Protein AF-0000000078198587 (afdb_homodimer)

Organism: Punica granatum (NCBI:txid22663)

pLDDT: mean 92.74, std 14.3, range [30.72, 98.88]

Solvent-accessible surface area (backbone atoms only — not comparable to full-atom values): 10376 Å² total; per-residue (Å²): 130,77,70,63,71,77,62,50,73,50,47,50,61,32,51,49,35,36,56,55,28,47,68,44,91,46,66,66,46,22,44,54,20,48,50,50,50,41,49,48,42,71,71,49,42,71,70,40,58,82,46,41,83,70,47,47,62,56,41,45,57,34,56,66,44,90,49,63,69,47,22,50,52,37,48,53,43,48,51,54,52,23,64,68,69,74,44,83,61,64,82,80,88,129,76,69,64,70,77,64,50,72,49,48,49,61,32,52,50,34,37,55,53,28,48,67,44,91,48,67,66,46,23,45,54,20,48,51,51,5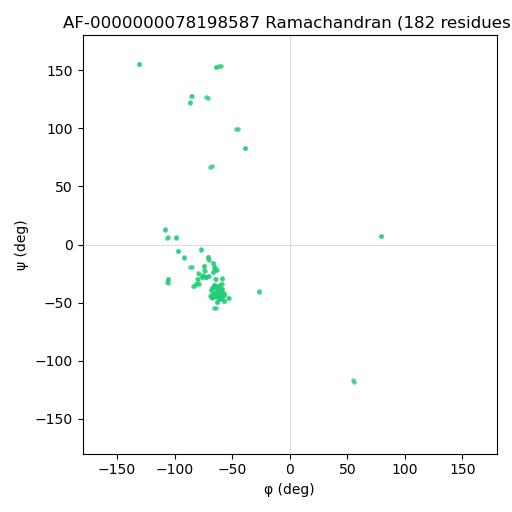1,41,50,47,44,72,70,49,41,73,70,40,59,81,44,43,84,70,46,47,61,56,40,44,56,33,56,65,42,90,48,64,70,47,21,52,52,35,49,51,43,49,51,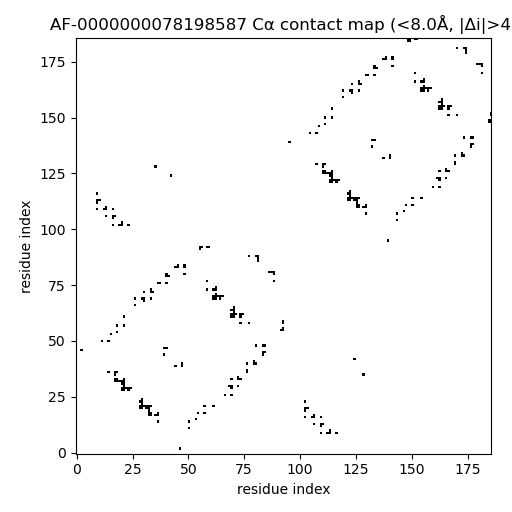53,52,24,62,69,69,72,45,83,62,64,82,80,88

Foldseek 3Di:
DCLPPPVCVPVVVVLVVLLVQLVDPDPVSVLVSLVVLLVCCVVCQLNCLVCCVVNVVSLVVQCPDPDPSSNVSSVVSQVSSCVSVVHRPVVVD/DCLPPVVCVPVVVVLVVLLVQLVDPDPVSVLVSLVVLLVCCVVCQLNCLVCCVVNVVSLVVQCPDPDPSSNVSSVVSQVSSCVSVVHRPVVVD

Secondary structure (DSSP, 8-state):
----GGGHHHHHHHHHHHHHHTT-SSHHHHHHHHHHHHHHHHHHGGGGGGGHHHHHHHHHHHTT-SSHHHHHHHHHHHHHHHHHHTS--GGG-/----GGGHHHHHHHHHHHHHHTT-SSHHHHHHHHHHHHHHHHHHGGGGGGGHHHHHHHHHHHTT-SSHHHHHHHHHHHHHHHHHHTS--GGG-

Radius of gyration: 16.89 Å; Cα contacts (8 Å, |Δi|>4): 181; chains: 2; bounding box: 49×42×29 Å

Sequence (186 aa):
MAVTAGSDLLWKPLNHEVLMQTRSEKVRARILGLRIVKYLVENLKEEYLVFLAETIPFLGELLEDVELSVKTLAQDILKEMESLSGESLRQYLMAVTAGSDLLWKPLNHEVLMQTRSEKVRARILGLRIVKYLVENLKEEYLVFLAETIPFLGELLEDVELSVKTLAQDILKEMESLSGESLRQYL

InterPro domains:
  IPR016024 Armadillo-type fold [SSF48371] (11-92)
  IPR040191 U3 small nucleolar RNA-associated protein 10 [PTHR13457] (1-93)

Structure (mmCIF, N/CA/C/O backbone):
data_AF-0000000078198587-model_v1
#
loop_
_entity.id
_entity.type
_entity.pdbx_description
1 polymer 'HEAT repeat-containing protein 1'
#
loop_
_atom_site.group_PDB
_atom_site.id
_atom_site.type_symbol
_atom_site.label_atom_id
_atom_site.label_alt_id
_atom_site.label_comp_id
_atom_site.label_asym_id
_atom_site.label_entity_id
_atom_site.label_seq_id
_atom_site.pdbx_PDB_ins_code
_atom_site.Cartn_x
_atom_site.Cartn_y
_atom_site.Cartn_z
_atom_site.occupancy
_atom_site.B_iso_or_equiv
_atom_site.auth_seq_id
_atom_site.auth_comp_id
_atom_site.auth_asym_id
_atom_site.auth_atom_id
_atom_site.pdbx_PDB_model_num
ATOM 1 N N . MET A 1 1 ? 26.062 7.75 3.16 1 30.72 1 MET A N 1
ATOM 2 C CA . MET A 1 1 ? 24.812 7.449 2.49 1 30.72 1 MET A CA 1
ATOM 3 C C . MET A 1 1 ? 23.656 7.426 3.486 1 30.72 1 MET A C 1
ATOM 5 O O . MET A 1 1 ? 23.516 6.48 4.27 1 30.72 1 MET A O 1
ATOM 9 N N . ALA A 1 2 ? 23.297 8.422 3.961 1 35.88 2 ALA A N 1
ATOM 10 C CA . ALA A 1 2 ? 22.578 8.555 5.227 1 35.88 2 ALA A CA 1
ATOM 11 C C . ALA A 1 2 ? 21.172 7.988 5.117 1 35.88 2 ALA A C 1
ATOM 13 O O . ALA A 1 2 ? 20.312 8.578 4.469 1 35.88 2 ALA A O 1
ATOM 14 N N . VAL A 1 3 ? 21.031 6.707 4.934 1 43.41 3 VAL A N 1
ATOM 15 C CA . VAL A 1 3 ? 19.672 6.227 5.172 1 43.41 3 VAL A CA 1
ATOM 16 C C . VAL A 1 3 ? 19.078 6.945 6.375 1 43.41 3 VAL A C 1
ATOM 18 O O . VAL A 1 3 ? 19.609 6.871 7.484 1 43.41 3 VAL A O 1
ATOM 21 N N . THR A 1 4 ? 18.594 8.008 6.215 1 46.34 4 THR A N 1
ATOM 22 C CA . THR A 1 4 ? 18.094 8.664 7.418 1 46.34 4 THR A CA 1
ATOM 23 C C . THR A 1 4 ? 17.297 7.691 8.273 1 46.34 4 THR A C 1
ATOM 25 O O . THR A 1 4 ? 16.438 6.957 7.758 1 46.34 4 THR A O 1
ATOM 28 N N . ALA A 1 5 ? 17.781 7.129 9.258 1 47.84 5 ALA A N 1
ATOM 29 C CA . ALA A 1 5 ? 17.406 6.211 10.32 1 47.84 5 ALA A CA 1
ATOM 30 C C . ALA A 1 5 ? 15.906 6.297 10.617 1 47.84 5 ALA A C 1
ATOM 32 O O . ALA A 1 5 ? 15.266 5.281 10.891 1 47.84 5 ALA A O 1
ATOM 33 N N . GLY A 1 6 ? 15.273 7.449 10.625 1 52.19 6 GLY A N 1
ATOM 34 C CA . GLY A 1 6 ? 13.93 7.691 11.125 1 52.19 6 GLY A CA 1
ATOM 35 C C . GLY A 1 6 ? 12.852 7.129 10.219 1 52.19 6 GLY A C 1
ATOM 36 O O . GLY A 1 6 ? 11.773 6.762 10.688 1 52.19 6 GLY A O 1
ATOM 37 N N . SER A 1 7 ? 13.102 7.012 8.844 1 58.53 7 SER A N 1
ATOM 38 C CA . SER A 1 7 ? 12.156 6.527 7.848 1 58.53 7 SER A CA 1
ATOM 39 C C . SER A 1 7 ? 11.93 5.023 7.984 1 58.53 7 SER A C 1
ATOM 41 O O . SER A 1 7 ? 10.844 4.527 7.688 1 58.53 7 SER A O 1
ATOM 43 N N . ASP A 1 8 ? 12.758 4.336 8.75 1 71.06 8 ASP A N 1
ATOM 44 C CA . ASP A 1 8 ? 12.773 2.877 8.789 1 71.06 8 ASP A CA 1
ATOM 45 C C . ASP A 1 8 ? 11.742 2.338 9.766 1 71.06 8 ASP A C 1
ATOM 47 O O . ASP A 1 8 ? 11.18 1.257 9.562 1 71.06 8 ASP A O 1
ATOM 51 N N . LEU A 1 9 ? 11.297 3.211 10.688 1 81.88 9 LEU A N 1
ATOM 52 C CA . LEU A 1 9 ? 10.438 2.707 11.758 1 81.88 9 LEU A CA 1
ATOM 53 C C . LEU A 1 9 ? 9.039 2.398 11.227 1 81.88 9 LEU A C 1
ATOM 55 O O . LEU A 1 9 ? 8.422 1.415 11.633 1 81.88 9 LEU A O 1
ATOM 59 N N . LEU A 1 10 ? 8.664 3.123 10.188 1 91.44 10 LEU A N 1
ATOM 60 C CA . LEU A 1 10 ? 7.293 2.947 9.719 1 91.44 10 LEU A CA 1
ATOM 61 C C . LEU A 1 10 ? 7.262 2.141 8.422 1 91.44 10 LEU A C 1
ATOM 63 O O . LEU A 1 10 ? 6.387 1.288 8.242 1 91.44 10 LEU A O 1
ATOM 67 N N . TRP A 1 11 ? 8.289 2.271 7.707 1 96.44 11 TRP A N 1
ATOM 68 C CA . TRP A 1 11 ? 8.266 1.655 6.383 1 96.44 11 TRP A CA 1
ATOM 69 C C . TRP A 1 11 ? 8.531 0.156 6.477 1 96.44 11 TRP A C 1
ATOM 71 O O . TRP A 1 11 ? 7.973 -0.629 5.707 1 96.44 11 TRP A O 1
ATOM 81 N N . LYS A 1 12 ? 9.352 -0.182 7.422 1 96.25 12 LYS A N 1
ATOM 82 C CA . LYS A 1 12 ? 9.758 -1.581 7.5 1 96.25 12 LYS A CA 1
ATOM 83 C C . LYS A 1 12 ? 8.57 -2.486 7.816 1 96.25 12 LYS A C 1
ATOM 85 O O . LYS A 1 12 ? 8.297 -3.438 7.082 1 96.25 12 LYS A O 1
ATOM 90 N N . PRO A 1 13 ? 7.871 -2.213 8.875 1 97.19 13 PRO A N 1
ATOM 91 C CA . PRO A 1 13 ? 6.695 -3.049 9.117 1 97.19 13 PRO A CA 1
ATOM 92 C C . PRO A 1 13 ? 5.688 -3.004 7.973 1 97.19 13 PRO A C 1
ATOM 94 O O . PRO A 1 13 ? 5.07 -4.023 7.648 1 97.19 13 PRO A O 1
ATOM 97 N N . LEU A 1 14 ? 5.477 -1.899 7.371 1 98 14 LEU A N 1
ATOM 98 C CA . LEU A 1 14 ? 4.566 -1.787 6.234 1 98 14 LEU A CA 1
ATOM 99 C C . LEU A 1 14 ? 5.027 -2.668 5.078 1 98 14 LEU A C 1
ATOM 101 O O . LEU A 1 14 ? 4.238 -3.432 4.523 1 98 14 LEU A O 1
ATOM 105 N N . ASN A 1 15 ? 6.297 -2.572 4.793 1 98.25 15 ASN A N 1
ATOM 106 C CA . ASN A 1 15 ? 6.852 -3.398 3.725 1 98.25 15 ASN A CA 1
ATOM 107 C C . ASN A 1 15 ? 6.617 -4.883 3.984 1 98.25 15 ASN A C 1
ATOM 109 O O . ASN A 1 15 ? 6.223 -5.621 3.078 1 98.25 15 ASN A O 1
ATOM 113 N N . HIS A 1 16 ? 6.809 -5.184 5.207 1 98.25 16 HIS A N 1
ATOM 114 C CA . HIS A 1 16 ? 6.648 -6.59 5.562 1 98.25 16 HIS A CA 1
ATOM 115 C C . HIS A 1 16 ? 5.215 -7.055 5.336 1 98.25 16 HIS A C 1
ATOM 117 O O . HIS A 1 16 ? 4.988 -8.094 4.707 1 98.25 16 HIS A O 1
ATOM 123 N N . GLU A 1 17 ? 4.301 -6.348 5.801 1 98.06 17 GLU A N 1
ATOM 124 C CA . GLU A 1 17 ? 2.906 -6.77 5.688 1 98.06 17 GLU A CA 1
ATOM 125 C C . GLU A 1 17 ? 2.457 -6.797 4.23 1 98.06 17 GLU A C 1
ATOM 127 O O . GLU A 1 17 ? 1.64 -7.637 3.842 1 98.06 17 GLU A O 1
ATOM 132 N N . VAL A 1 18 ? 2.949 -5.867 3.416 1 98.56 18 VAL A N 1
ATOM 133 C CA . VAL A 1 18 ? 2.646 -5.879 1.989 1 98.56 18 VAL A CA 1
ATOM 134 C C . VAL A 1 18 ? 3.162 -7.172 1.36 1 98.56 18 VAL A C 1
ATOM 136 O O . VAL A 1 18 ? 2.447 -7.824 0.599 1 98.56 18 VAL A O 1
ATOM 139 N N . LEU A 1 19 ? 4.379 -7.527 1.707 1 98.69 19 LEU A N 1
ATOM 140 C CA . LEU A 1 19 ? 4.988 -8.742 1.169 1 98.69 19 LEU A CA 1
ATOM 141 C C . LEU A 1 19 ? 4.215 -9.977 1.612 1 98.69 19 LEU A C 1
ATOM 143 O O . LEU A 1 19 ? 4.031 -10.914 0.83 1 98.69 19 LEU A O 1
ATOM 147 N N . MET A 1 20 ? 3.717 -9.984 2.801 1 98 20 MET A N 1
ATOM 148 C CA . MET A 1 20 ? 2.914 -11.102 3.289 1 98 20 MET A CA 1
ATOM 149 C C . MET A 1 20 ? 1.661 -11.289 2.439 1 98 20 MET A C 1
ATOM 151 O O . MET A 1 20 ? 1.218 -12.414 2.213 1 98 20 MET A O 1
ATOM 155 N N . GLN A 1 21 ? 1.107 -10.188 1.974 1 97.38 21 GLN A N 1
ATOM 156 C CA . GLN A 1 21 ? -0.073 -10.25 1.117 1 97.38 21 GLN A CA 1
ATOM 157 C C . GLN A 1 21 ? 0.209 -11.062 -0.147 1 97.38 21 GLN A C 1
ATOM 159 O O . GLN A 1 21 ? -0.682 -11.727 -0.675 1 97.38 21 GLN A O 1
ATOM 164 N N . THR A 1 22 ? 1.485 -11.047 -0.596 1 97.94 22 THR A N 1
ATOM 165 C CA . THR A 1 22 ? 1.841 -11.719 -1.839 1 97.94 22 THR A CA 1
ATOM 166 C C . THR A 1 22 ? 1.928 -13.234 -1.627 1 97.94 22 THR A C 1
ATOM 168 O O . THR A 1 22 ? 2.125 -13.984 -2.582 1 97.94 22 THR A O 1
ATOM 171 N N . ARG A 1 23 ? 1.778 -13.641 -0.437 1 96.44 23 ARG A N 1
ATOM 172 C CA . ARG A 1 23 ? 1.774 -15.07 -0.13 1 96.44 23 ARG A CA 1
ATOM 173 C C . ARG A 1 23 ? 0.35 -15.594 0.009 1 96.44 23 ARG A C 1
ATOM 175 O O . ARG A 1 23 ? 0.144 -16.75 0.366 1 96.44 23 ARG A O 1
ATOM 182 N N . SER A 1 24 ? -0.58 -14.773 -0.275 1 95.94 24 SER A N 1
ATOM 183 C CA . SER A 1 24 ? -1.981 -15.172 -0.203 1 95.94 24 SER A CA 1
ATOM 184 C C . SER A 1 24 ? -2.297 -16.266 -1.217 1 95.94 24 SER A C 1
ATOM 186 O O . SER A 1 24 ? -1.693 -16.312 -2.289 1 95.94 24 SER A O 1
ATOM 188 N N . GLU A 1 25 ? -3.287 -17.094 -0.937 1 95.06 25 GLU A N 1
ATOM 189 C CA . GLU A 1 25 ? -3.764 -18.094 -1.885 1 95.06 25 GLU A CA 1
ATOM 190 C C . GLU A 1 25 ? -4.574 -17.453 -3.008 1 95.06 25 GLU A C 1
ATOM 192 O O . GLU A 1 25 ? -4.746 -18.047 -4.074 1 95.06 25 GLU A O 1
ATOM 197 N N . LYS A 1 26 ? -5.102 -16.359 -2.834 1 95.44 26 LYS A N 1
ATOM 198 C CA . LYS A 1 26 ? -5.922 -15.656 -3.814 1 95.44 26 LYS A CA 1
ATOM 199 C C . LYS A 1 26 ? -5.059 -14.844 -4.777 1 95.44 26 LYS A C 1
ATOM 201 O O . LYS A 1 26 ? -4.242 -14.023 -4.348 1 95.44 26 LYS A O 1
ATOM 206 N N . VAL A 1 27 ? -5.281 -15.062 -6.004 1 97.19 27 VAL A N 1
ATOM 207 C CA . VAL A 1 27 ? -4.504 -14.391 -7.043 1 97.19 27 VAL A CA 1
ATOM 208 C C . VAL A 1 27 ? -4.672 -12.883 -6.926 1 97.19 27 VAL A C 1
ATOM 210 O O . VAL A 1 27 ? -3.695 -12.133 -7.012 1 97.19 27 VAL A O 1
ATOM 213 N N . ARG A 1 28 ? -5.816 -12.438 -6.699 1 96.75 28 ARG A N 1
ATOM 214 C CA . ARG A 1 28 ? -6.117 -11.016 -6.59 1 96.75 28 ARG A CA 1
ATOM 215 C C . ARG A 1 28 ? -5.324 -10.375 -5.457 1 96.75 28 ARG A C 1
ATOM 217 O O . ARG A 1 28 ? -4.805 -9.266 -5.602 1 96.75 28 ARG A O 1
ATOM 224 N N . ALA A 1 29 ? -5.234 -11.039 -4.375 1 96.81 29 ALA A N 1
ATOM 225 C CA . ALA A 1 29 ? -4.484 -10.531 -3.23 1 96.81 29 ALA A CA 1
ATOM 226 C C . ALA A 1 29 ? -2.994 -10.438 -3.549 1 96.81 29 ALA A C 1
ATOM 228 O O . ALA A 1 29 ? -2.338 -9.453 -3.188 1 96.81 29 ALA A O 1
ATOM 229 N N . ARG A 1 30 ? -2.496 -11.461 -4.227 1 98.12 30 ARG A N 1
ATOM 230 C CA . ARG A 1 30 ? -1.093 -11.43 -4.625 1 98.12 30 ARG A CA 1
ATOM 231 C C . ARG A 1 30 ? -0.813 -10.25 -5.551 1 98.12 30 ARG A C 1
ATOM 233 O O . ARG A 1 30 ? 0.182 -9.547 -5.379 1 98.12 30 ARG A O 1
ATOM 240 N N . ILE A 1 31 ? -1.706 -9.977 -6.449 1 98.62 31 ILE A N 1
ATOM 241 C CA . ILE A 1 31 ? -1.565 -8.891 -7.41 1 98.62 31 ILE A CA 1
ATOM 242 C C . ILE A 1 31 ? -1.639 -7.547 -6.684 1 98.62 31 ILE A C 1
ATOM 244 O O . ILE A 1 31 ? -0.809 -6.664 -6.914 1 98.62 31 ILE A O 1
ATOM 248 N N . LEU A 1 32 ? -2.598 -7.422 -5.797 1 98.31 32 LEU A N 1
ATOM 249 C CA . LEU A 1 32 ? -2.752 -6.172 -5.062 1 98.31 32 LEU A CA 1
ATOM 250 C C . LEU A 1 32 ? -1.53 -5.898 -4.191 1 98.31 32 LEU A C 1
ATOM 252 O O . LEU A 1 32 ? -1.051 -4.766 -4.125 1 98.31 32 LEU A O 1
ATOM 256 N N . GLY A 1 33 ? -0.992 -6.883 -3.559 1 98.5 33 GLY A N 1
ATOM 257 C CA . GLY A 1 33 ? 0.244 -6.742 -2.807 1 98.5 33 GLY A CA 1
ATOM 258 C C . GLY A 1 33 ? 1.413 -6.285 -3.658 1 98.5 33 GLY A C 1
ATOM 259 O O . GLY A 1 33 ? 2.123 -5.344 -3.295 1 98.5 33 GLY A O 1
ATOM 260 N N . LEU A 1 34 ? 1.542 -6.902 -4.797 1 98.88 34 LEU A N 1
ATOM 261 C CA . LEU A 1 34 ? 2.639 -6.57 -5.699 1 98.88 34 LEU A CA 1
ATOM 262 C C . LEU A 1 34 ? 2.508 -5.141 -6.211 1 98.88 34 LEU A C 1
ATOM 264 O O . LEU A 1 34 ? 3.512 -4.445 -6.387 1 98.88 34 LEU A O 1
ATOM 268 N N . ARG A 1 35 ? 1.337 -4.762 -6.398 1 98.88 35 ARG A N 1
ATOM 269 C CA . ARG A 1 35 ? 1.135 -3.391 -6.859 1 98.88 35 ARG A CA 1
ATOM 270 C C . ARG A 1 35 ? 1.533 -2.387 -5.781 1 98.88 35 ARG A C 1
ATOM 272 O O . ARG A 1 35 ? 2.066 -1.319 -6.09 1 98.88 35 ARG A O 1
ATOM 279 N N . ILE A 1 36 ? 1.267 -2.701 -4.586 1 98.88 36 ILE A N 1
ATOM 280 C CA . ILE A 1 36 ? 1.688 -1.814 -3.504 1 98.88 36 ILE A CA 1
ATOM 281 C C . ILE A 1 36 ? 3.211 -1.831 -3.389 1 98.88 36 ILE A C 1
ATOM 283 O O . ILE A 1 36 ? 3.834 -0.788 -3.182 1 98.88 36 ILE A O 1
ATOM 287 N N . VAL A 1 37 ? 3.859 -2.982 -3.545 1 98.88 37 VAL A N 1
ATOM 288 C CA . VAL A 1 37 ? 5.316 -3.041 -3.566 1 98.88 37 VAL A CA 1
ATOM 289 C C . VAL A 1 37 ? 5.855 -2.127 -4.664 1 98.88 37 VAL A C 1
ATOM 291 O O . VAL A 1 37 ? 6.766 -1.329 -4.43 1 98.88 37 VAL A O 1
ATOM 294 N N . LYS A 1 38 ? 5.297 -2.266 -5.82 1 98.88 38 LYS A N 1
ATOM 295 C CA . LYS A 1 38 ? 5.719 -1.441 -6.949 1 98.88 38 LYS A CA 1
ATOM 296 C C . LYS A 1 38 ? 5.574 0.044 -6.629 1 98.88 38 LYS A C 1
ATOM 298 O O . LYS A 1 38 ? 6.473 0.837 -6.918 1 98.88 38 LYS A O 1
ATOM 303 N N . TYR A 1 39 ? 4.477 0.356 -6.023 1 98.81 39 TYR A N 1
ATOM 304 C CA . TYR A 1 39 ? 4.227 1.731 -5.609 1 98.81 39 TYR A CA 1
ATOM 305 C C . TYR A 1 39 ? 5.297 2.219 -4.645 1 98.81 39 TYR A C 1
ATOM 307 O O . TYR A 1 39 ? 5.812 3.33 -4.789 1 98.81 39 TYR A O 1
ATOM 315 N N . LEU A 1 40 ? 5.641 1.415 -3.656 1 98.38 40 LEU A N 1
ATOM 316 C CA . LEU A 1 40 ? 6.672 1.781 -2.689 1 98.38 40 LEU A CA 1
ATOM 317 C C . LEU A 1 40 ? 8.023 1.955 -3.375 1 98.38 40 LEU A C 1
ATOM 319 O O . LEU A 1 40 ? 8.727 2.938 -3.129 1 98.38 40 LEU A O 1
ATOM 323 N N . VAL A 1 41 ? 8.328 1.094 -4.258 1 98.25 41 VAL A N 1
ATOM 324 C CA . VAL A 1 41 ? 9.586 1.161 -4.988 1 98.25 41 VAL A CA 1
ATOM 325 C C . VAL A 1 41 ? 9.641 2.447 -5.812 1 98.25 41 VAL A C 1
ATOM 327 O O . VAL A 1 41 ? 10.641 3.168 -5.785 1 98.25 41 VAL A O 1
ATOM 330 N N . GLU A 1 42 ? 8.625 2.775 -6.449 1 98.12 42 GLU A N 1
ATOM 331 C CA . GLU A 1 42 ? 8.57 3.92 -7.355 1 98.12 42 GLU A CA 1
ATOM 332 C C . GLU A 1 42 ? 8.617 5.234 -6.582 1 98.12 42 GLU A C 1
ATOM 334 O O . GLU A 1 42 ? 9.102 6.246 -7.098 1 98.12 42 GLU A O 1
ATOM 339 N N . ASN A 1 43 ? 8.172 5.238 -5.355 1 97.44 43 ASN A N 1
ATOM 340 C CA . ASN A 1 43 ? 8.039 6.516 -4.66 1 97.44 43 ASN A CA 1
ATOM 341 C C . ASN A 1 43 ? 9.125 6.699 -3.611 1 97.44 43 ASN A C 1
ATOM 343 O O . ASN A 1 43 ? 9.531 7.828 -3.324 1 97.44 43 ASN A O 1
ATOM 347 N N . LEU A 1 44 ? 9.578 5.625 -2.994 1 96.06 44 LEU A N 1
ATOM 348 C CA . LEU A 1 44 ? 10.703 5.723 -2.072 1 96.06 44 LEU A CA 1
ATOM 349 C C . LEU A 1 44 ? 12.023 5.762 -2.832 1 96.06 44 LEU A C 1
ATOM 351 O O . LEU A 1 44 ? 12.992 6.379 -2.377 1 96.06 44 LEU A O 1
ATOM 355 N N . LYS A 1 45 ? 12.023 5.105 -4.02 1 96.44 45 LYS A N 1
ATOM 356 C CA . LYS A 1 45 ? 13.195 5.039 -4.887 1 96.44 45 LYS A CA 1
ATOM 357 C C . LYS A 1 45 ? 14.398 4.473 -4.141 1 96.44 45 LYS A C 1
ATOM 359 O O . LYS A 1 45 ? 14.352 3.354 -3.625 1 96.44 45 LYS A O 1
ATOM 364 N N . GLU A 1 46 ? 15.469 5.234 -3.992 1 95.62 46 GLU A N 1
ATOM 365 C CA . GLU A 1 46 ? 16.703 4.711 -3.398 1 95.62 46 GLU A CA 1
ATOM 366 C C . GLU A 1 46 ? 16.484 4.32 -1.94 1 95.62 46 GLU A C 1
ATOM 368 O O . GLU A 1 46 ? 17.172 3.43 -1.425 1 95.62 46 GLU A O 1
ATOM 373 N N . GLU A 1 47 ? 15.617 4.953 -1.277 1 94.25 47 GLU A N 1
ATOM 374 C CA . GLU A 1 47 ? 15.328 4.637 0.118 1 94.25 47 GLU A CA 1
ATOM 375 C C . GLU A 1 47 ? 14.766 3.227 0.26 1 94.25 47 GLU A C 1
ATOM 377 O O . GLU A 1 47 ? 14.859 2.619 1.328 1 94.25 47 GLU A O 1
ATOM 382 N N . TYR A 1 48 ? 14.219 2.721 -0.82 1 96.94 48 TYR A N 1
ATOM 383 C CA . TYR A 1 48 ? 13.625 1.388 -0.774 1 96.94 48 TYR A CA 1
ATOM 384 C C . TYR A 1 48 ? 14.711 0.314 -0.734 1 96.94 48 TYR A C 1
ATOM 386 O O . TYR A 1 48 ? 14.445 -0.827 -0.347 1 96.94 48 TYR A O 1
ATOM 394 N N . LEU A 1 49 ? 15.875 0.636 -1.099 1 95.25 49 LEU A N 1
ATOM 395 C CA . LEU A 1 49 ? 16.938 -0.347 -1.271 1 95.25 49 LEU A CA 1
ATOM 396 C C . LEU A 1 49 ? 17.297 -0.999 0.06 1 95.25 49 LEU A C 1
ATOM 398 O O . LEU A 1 49 ? 17.797 -2.123 0.089 1 95.25 49 LEU A O 1
ATOM 402 N N . VAL A 1 50 ? 16.969 -0.389 1.144 1 95 50 VAL A N 1
ATOM 403 C CA . VAL A 1 50 ? 17.234 -0.941 2.465 1 95 50 VAL A CA 1
ATOM 404 C C . VAL A 1 50 ? 16.328 -2.135 2.729 1 95 50 VAL A C 1
ATOM 406 O O . VAL A 1 50 ? 16.578 -2.928 3.639 1 95 50 VAL A O 1
ATOM 409 N N . PHE A 1 51 ? 15.336 -2.373 1.889 1 96.5 51 PHE A N 1
ATOM 410 C CA . PHE A 1 51 ? 14.375 -3.449 2.092 1 96.5 51 PHE A CA 1
ATOM 411 C C . PHE A 1 51 ? 14.633 -4.5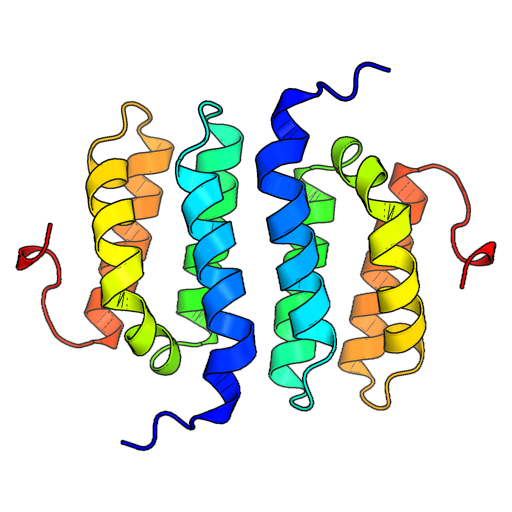94 1.118 1 96.5 51 PHE A C 1
ATOM 413 O O . PHE A 1 51 ? 13.883 -5.57 1.089 1 96.5 51 PHE A O 1
ATOM 420 N N . LEU A 1 52 ? 15.68 -4.539 0.356 1 96.06 52 LEU A N 1
ATOM 421 C CA . LEU A 1 52 ? 15.945 -5.535 -0.678 1 96.06 52 LEU A CA 1
ATOM 422 C C . LEU A 1 52 ? 16.094 -6.926 -0.071 1 96.06 52 LEU A C 1
ATOM 424 O O . LEU A 1 52 ? 15.547 -7.898 -0.589 1 96.06 52 LEU A O 1
ATOM 428 N N . ALA A 1 53 ? 16.797 -6.91 1.003 1 95.62 53 ALA A N 1
ATOM 429 C CA . ALA A 1 53 ? 17.078 -8.195 1.639 1 95.62 53 ALA A CA 1
ATOM 430 C C . ALA A 1 53 ? 15.789 -8.914 2.016 1 95.62 53 ALA A C 1
ATOM 432 O O . ALA A 1 53 ? 15.711 -10.141 1.938 1 95.62 53 ALA A O 1
ATOM 433 N N . GLU A 1 54 ? 14.812 -8.227 2.377 1 97.44 54 GLU A N 1
ATOM 434 C CA . GLU A 1 54 ? 13.523 -8.812 2.748 1 97.44 54 GLU A CA 1
ATOM 435 C C . GLU A 1 54 ? 12.672 -9.086 1.516 1 97.44 54 GLU A C 1
ATOM 437 O O . GLU A 1 54 ? 11.93 -10.078 1.474 1 97.44 54 GLU A O 1
ATOM 442 N N . THR A 1 55 ? 12.758 -8.227 0.517 1 98.44 55 THR A N 1
ATOM 443 C CA . THR A 1 55 ? 11.828 -8.219 -0.608 1 98.44 55 THR A CA 1
ATOM 444 C C . THR A 1 55 ? 12.211 -9.281 -1.637 1 98.44 55 THR A C 1
ATOM 446 O O . THR A 1 55 ? 11.352 -9.945 -2.203 1 98.44 55 THR A O 1
ATOM 449 N N . ILE A 1 56 ? 13.453 -9.477 -1.759 1 98.12 56 ILE A N 1
ATOM 450 C CA . ILE A 1 56 ? 13.969 -10.281 -2.863 1 98.12 56 ILE A CA 1
ATOM 451 C C . ILE A 1 56 ? 13.484 -11.719 -2.725 1 98.12 56 ILE A C 1
ATOM 453 O O . ILE A 1 56 ? 13.023 -12.32 -3.697 1 98.12 56 ILE A O 1
ATOM 457 N N . PRO A 1 57 ? 13.5 -12.305 -1.567 1 98.06 57 PRO A N 1
ATOM 458 C CA . PRO A 1 57 ? 13.008 -13.68 -1.463 1 98.06 57 PRO A CA 1
ATOM 459 C C . PRO A 1 57 ? 11.539 -13.812 -1.88 1 98.06 57 PRO A C 1
ATOM 461 O O . PRO A 1 57 ? 11.164 -14.805 -2.514 1 98.06 57 PRO A O 1
ATOM 464 N N . PHE A 1 58 ? 10.781 -12.922 -1.571 1 98.69 58 PHE A N 1
ATOM 465 C CA . PHE A 1 58 ? 9.383 -12.953 -1.966 1 98.69 58 PHE A CA 1
ATOM 466 C C . PHE A 1 58 ? 9.242 -12.867 -3.48 1 98.69 58 PHE A C 1
ATOM 468 O O . PHE A 1 58 ? 8.453 -13.602 -4.078 1 98.69 58 PHE A O 1
ATOM 475 N N . LEU A 1 59 ? 10.016 -11.953 -4.059 1 98.5 59 LEU A N 1
ATOM 476 C CA . LEU A 1 59 ? 9.961 -11.836 -5.512 1 98.5 59 LEU A CA 1
ATOM 477 C C . LEU A 1 59 ? 10.398 -13.141 -6.18 1 98.5 59 LEU A C 1
ATOM 479 O O . LEU A 1 59 ? 9.82 -13.539 -7.195 1 98.5 59 LEU A O 1
ATOM 483 N N . GLY A 1 60 ? 11.43 -13.688 -5.609 1 98.12 60 GLY A N 1
ATOM 484 C CA . GLY A 1 60 ? 11.883 -14.961 -6.148 1 98.12 60 GLY A CA 1
ATOM 485 C C . GLY A 1 60 ? 10.781 -15.992 -6.23 1 98.12 60 GLY A C 1
ATOM 486 O O . GLY A 1 60 ? 10.672 -16.719 -7.223 1 98.12 60 GLY A O 1
ATOM 487 N N . GLU A 1 61 ? 10.055 -16.125 -5.238 1 98.19 61 GLU A N 1
ATOM 488 C CA . GLU A 1 61 ? 8.922 -17.047 -5.211 1 98.19 61 GLU A CA 1
ATOM 489 C C . GLU A 1 61 ? 7.863 -16.656 -6.234 1 98.19 61 GLU A C 1
ATOM 491 O O . GLU A 1 61 ? 7.32 -17.516 -6.938 1 98.19 61 GLU A O 1
ATOM 496 N N . LEU A 1 62 ? 7.594 -15.406 -6.398 1 98.56 62 LEU A N 1
ATOM 497 C CA . LEU A 1 62 ? 6.523 -14.898 -7.254 1 98.56 62 LEU A CA 1
ATOM 498 C C . LEU A 1 62 ? 6.906 -15 -8.727 1 98.56 62 LEU 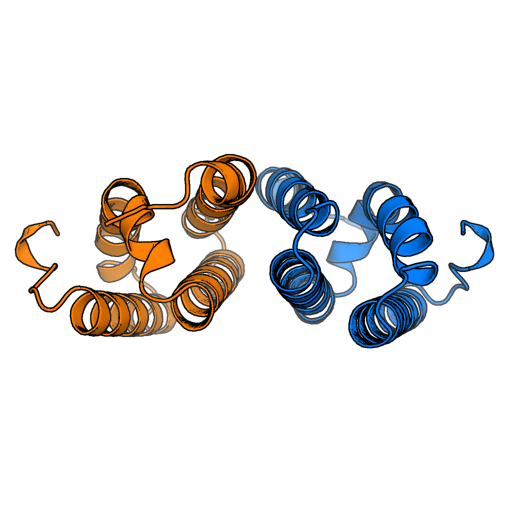A C 1
ATOM 500 O O . LEU A 1 62 ? 6.035 -15.086 -9.594 1 98.56 62 LEU A O 1
ATOM 504 N N . LEU A 1 63 ? 8.148 -14.961 -8.93 1 98.25 63 LEU A N 1
ATOM 505 C CA . LEU A 1 63 ? 8.648 -15.109 -10.297 1 98.25 63 LEU A CA 1
ATOM 506 C C . LEU A 1 63 ? 8.367 -16.516 -10.828 1 98.25 63 LEU A C 1
ATOM 508 O O . LEU A 1 63 ? 8.414 -16.734 -12.039 1 98.25 63 LEU A O 1
ATOM 512 N N . GLU A 1 64 ? 8.055 -17.375 -9.93 1 97.88 64 GLU A N 1
ATOM 513 C CA . GLU A 1 64 ? 7.723 -18.75 -10.305 1 97.88 64 GLU A CA 1
ATOM 514 C C . GLU A 1 64 ? 6.227 -19.016 -10.141 1 97.88 64 GLU A C 1
ATOM 516 O O . GLU A 1 64 ? 5.797 -20.172 -10.125 1 97.88 64 GLU A O 1
ATOM 521 N N . ASP A 1 65 ? 5.477 -18.047 -9.977 1 98.56 65 ASP A N 1
ATOM 522 C CA . ASP A 1 65 ? 4.039 -18.172 -9.75 1 98.56 65 ASP A CA 1
ATOM 523 C C . ASP A 1 65 ? 3.357 -18.844 -10.93 1 98.56 65 ASP A C 1
ATOM 525 O O . ASP A 1 65 ? 3.822 -18.75 -12.07 1 98.56 65 ASP A O 1
A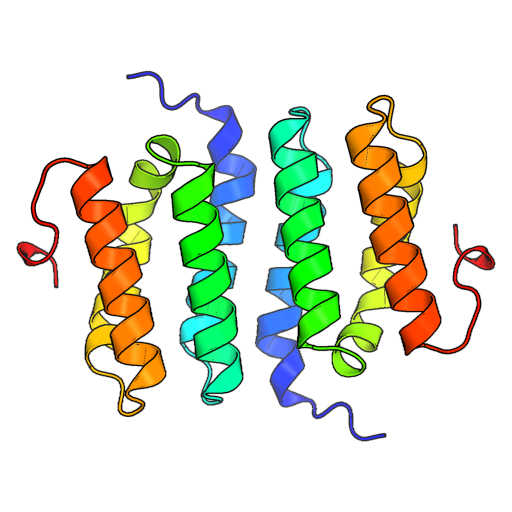TOM 529 N N . VAL A 1 66 ? 2.242 -19.484 -10.656 1 98.06 66 VAL A N 1
ATOM 530 C CA . VAL A 1 66 ? 1.497 -20.188 -11.703 1 98.06 66 VAL A CA 1
ATOM 531 C C . VAL A 1 66 ? 0.733 -19.172 -12.555 1 98.06 66 VAL A C 1
ATOM 533 O O . VAL A 1 66 ? 0.449 -19.438 -13.727 1 98.06 66 VAL A O 1
ATOM 536 N N . GLU A 1 67 ? 0.369 -18.062 -12 1 98.38 67 GLU A N 1
ATOM 537 C CA . GLU A 1 67 ? -0.383 -17.016 -12.688 1 98.38 67 GLU A CA 1
ATOM 538 C C . GLU A 1 67 ? 0.549 -16.062 -13.438 1 98.38 67 GLU A C 1
ATOM 540 O O . GLU A 1 67 ? 1.396 -15.414 -12.82 1 98.38 67 GLU A O 1
ATOM 545 N N . LEU A 1 68 ? 0.329 -15.977 -14.672 1 98.38 68 LEU A N 1
ATOM 546 C CA . LEU A 1 68 ? 1.19 -15.18 -15.539 1 98.38 68 LEU A CA 1
ATOM 547 C C . LEU A 1 68 ? 1.171 -13.711 -15.117 1 98.38 68 LEU A C 1
ATOM 549 O O . LEU A 1 68 ? 2.205 -13.047 -15.141 1 98.38 68 LEU A O 1
ATOM 553 N N . SER A 1 69 ? 0.09 -13.164 -14.75 1 98.56 69 SER A N 1
ATOM 554 C CA . SER A 1 69 ? -0.035 -11.766 -14.344 1 98.56 69 SER A CA 1
ATOM 555 C C . SER A 1 69 ? 0.826 -11.469 -13.117 1 98.56 69 SER A C 1
ATOM 557 O O . SER A 1 69 ? 1.441 -10.406 -13.023 1 98.56 69 SER A O 1
ATOM 559 N N . VAL A 1 70 ? 0.884 -12.414 -12.273 1 98.75 70 VAL A N 1
ATOM 560 C CA . VAL A 1 70 ? 1.698 -12.273 -11.07 1 98.75 70 VAL A CA 1
ATOM 561 C C . VAL A 1 70 ? 3.178 -12.281 -11.438 1 98.75 70 VAL A C 1
ATOM 563 O O . VAL A 1 70 ? 3.943 -11.43 -10.992 1 98.75 70 VAL A O 1
ATOM 566 N N . LYS A 1 71 ? 3.543 -13.188 -12.297 1 98.69 71 LYS A N 1
ATOM 567 C CA . LYS A 1 71 ? 4.93 -13.297 -12.742 1 98.69 71 LYS A CA 1
ATOM 568 C C . LYS A 1 71 ? 5.387 -12.023 -13.438 1 98.69 71 LYS A C 1
ATOM 570 O O . LYS A 1 71 ? 6.477 -11.516 -13.164 1 98.69 71 LYS A O 1
ATOM 575 N N . THR A 1 72 ? 4.562 -11.484 -14.242 1 98.75 72 THR A N 1
ATOM 576 C CA . THR A 1 72 ? 4.891 -10.297 -15.016 1 98.75 72 THR A CA 1
ATOM 577 C C . THR A 1 72 ? 5.074 -9.086 -14.094 1 98.75 72 THR A C 1
ATOM 579 O O . THR A 1 72 ? 6.035 -8.336 -14.242 1 98.75 72 THR A O 1
ATOM 582 N N . LEU A 1 73 ? 4.203 -8.977 -13.156 1 98.81 73 LEU A N 1
ATOM 583 C CA . LEU A 1 73 ? 4.301 -7.871 -12.203 1 98.81 73 LEU A CA 1
ATOM 584 C C . LEU A 1 73 ? 5.562 -7.996 -11.359 1 98.81 73 LEU A C 1
ATOM 586 O O . LEU A 1 73 ? 6.266 -7.008 -11.133 1 98.81 73 LEU A O 1
ATOM 590 N N . ALA A 1 74 ? 5.871 -9.18 -10.914 1 98.81 74 ALA A N 1
ATOM 591 C CA . ALA A 1 74 ? 7.086 -9.43 -10.148 1 98.81 74 ALA A CA 1
ATOM 592 C C . ALA A 1 74 ? 8.328 -9.078 -10.961 1 98.81 74 ALA A C 1
ATOM 594 O O . ALA A 1 74 ? 9.266 -8.469 -10.438 1 98.81 74 ALA A O 1
ATOM 595 N N . GLN A 1 75 ? 8.281 -9.453 -12.203 1 98.56 75 GLN A N 1
ATOM 596 C CA . GLN A 1 75 ? 9.398 -9.156 -13.094 1 98.56 75 GLN A CA 1
ATOM 597 C C . GLN A 1 75 ? 9.578 -7.648 -13.258 1 98.56 75 GLN A C 1
ATOM 599 O O . GLN A 1 75 ? 10.711 -7.152 -13.234 1 98.56 75 GLN A O 1
ATOM 604 N N . ASP A 1 76 ? 8.531 -7.016 -13.422 1 98.69 76 ASP A N 1
ATOM 605 C CA . ASP A 1 76 ? 8.578 -5.566 -13.57 1 98.69 76 ASP A CA 1
ATOM 606 C C . ASP A 1 76 ? 9.18 -4.902 -12.336 1 98.69 76 ASP A C 1
ATOM 608 O O . ASP A 1 76 ? 10 -3.986 -12.453 1 98.69 76 ASP A O 1
ATOM 612 N N . ILE A 1 77 ? 8.758 -5.324 -11.203 1 98.75 77 ILE A N 1
ATOM 613 C CA . ILE A 1 77 ? 9.242 -4.773 -9.945 1 98.75 77 ILE A CA 1
ATOM 614 C C . ILE A 1 77 ? 10.734 -5.051 -9.797 1 98.75 77 ILE A C 1
ATOM 616 O O . ILE A 1 77 ? 11.5 -4.164 -9.414 1 98.75 77 ILE A O 1
ATOM 620 N N . LEU A 1 78 ? 11.109 -6.219 -10.148 1 98.38 78 LEU A N 1
ATOM 621 C CA . LEU A 1 78 ? 12.516 -6.598 -10.07 1 98.38 78 LEU A CA 1
ATOM 622 C C . LEU A 1 78 ? 13.367 -5.719 -10.984 1 98.38 78 LEU A C 1
ATOM 624 O O . LEU A 1 78 ? 14.43 -5.242 -10.586 1 98.38 78 LEU A O 1
ATOM 628 N N . LYS A 1 79 ? 12.922 -5.531 -12.102 1 98 79 LYS A N 1
ATOM 629 C CA . LYS A 1 79 ? 13.625 -4.691 -13.062 1 98 79 LYS A CA 1
ATOM 630 C C . LYS A 1 79 ? 13.789 -3.27 -12.531 1 98 79 LYS A C 1
ATOM 632 O O . LYS A 1 79 ? 14.859 -2.672 -12.656 1 98 79 LYS A O 1
ATOM 637 N N . GLU A 1 80 ? 12.75 -2.766 -11.984 1 98 80 GLU A N 1
ATOM 638 C CA . GLU A 1 80 ? 12.805 -1.424 -11.406 1 98 80 GLU A CA 1
ATOM 639 C C . GLU A 1 80 ? 13.82 -1.351 -10.273 1 98 80 GLU A C 1
ATOM 641 O O . GLU A 1 80 ? 14.594 -0.392 -10.18 1 98 80 GLU A O 1
ATOM 646 N N . MET A 1 81 ? 13.852 -2.336 -9.438 1 98 81 MET A N 1
ATOM 647 C CA . MET A 1 81 ? 14.781 -2.373 -8.32 1 98 81 MET A CA 1
ATOM 648 C C . MET A 1 81 ? 16.219 -2.484 -8.812 1 98 81 MET A C 1
ATOM 650 O O . MET A 1 81 ? 17.125 -1.882 -8.234 1 98 81 MET A O 1
ATOM 654 N N . GLU A 1 82 ? 16.406 -3.188 -9.844 1 97.94 82 GLU A N 1
ATOM 655 C CA . GLU A 1 82 ? 17.734 -3.299 -10.445 1 97.94 82 GLU A CA 1
ATOM 656 C C . GLU A 1 82 ? 18.203 -1.96 -11.008 1 97.94 82 GLU A C 1
ATOM 658 O O . GLU A 1 82 ? 19.375 -1.584 -10.852 1 97.94 82 GLU A O 1
ATOM 663 N N . SER A 1 83 ? 17.312 -1.358 -11.633 1 97.25 83 SER A N 1
ATOM 664 C CA . SER A 1 83 ? 17.625 -0.042 -12.18 1 97.25 83 SER A CA 1
ATOM 665 C C . SER A 1 83 ? 18.031 0.935 -11.078 1 97.25 83 SER A C 1
ATOM 667 O O . SER A 1 83 ? 19 1.688 -11.227 1 97.25 83 SER A O 1
ATOM 669 N N . LEU A 1 84 ? 17.375 0.921 -10 1 96.75 84 LEU A N 1
ATOM 670 C CA . LEU A 1 84 ? 17.641 1.808 -8.867 1 96.75 84 LEU A CA 1
ATOM 671 C C . LEU A 1 84 ? 18.984 1.478 -8.219 1 96.75 84 LEU A C 1
ATOM 673 O O . LEU A 1 84 ? 19.719 2.379 -7.82 1 96.75 84 LEU A O 1
ATOM 677 N N . SER A 1 85 ? 19.219 0.206 -8.023 1 95.25 85 SER A N 1
ATOM 678 C CA . SER A 1 85 ? 20.422 -0.228 -7.32 1 95.25 85 SER A CA 1
ATOM 679 C C . SER A 1 85 ? 21.641 -0.182 -8.234 1 95.25 85 SER A C 1
ATOM 681 O O . SER A 1 85 ? 22.781 -0.162 -7.754 1 95.25 85 SER A O 1
ATOM 683 N N . GLY A 1 86 ? 21.5 -0.273 -9.531 1 95.19 86 GLY A N 1
ATOM 684 C CA . GLY A 1 86 ? 22.594 -0.313 -10.484 1 95.19 86 GLY A CA 1
ATOM 685 C C . GLY A 1 86 ? 23.25 -1.68 -10.594 1 95.19 86 GLY A C 1
ATOM 686 O O . GLY A 1 86 ? 24.297 -1.826 -11.211 1 95.19 86 GLY A O 1
ATOM 687 N N . GLU A 1 87 ? 22.688 -2.676 -9.961 1 94.19 87 GLU A N 1
ATOM 688 C CA . GLU A 1 87 ? 23.234 -4.027 -9.992 1 94.19 87 GLU A CA 1
ATOM 689 C C . GLU A 1 87 ? 22.156 -5.051 -10.336 1 94.19 87 GLU A C 1
ATOM 691 O O . GLU A 1 87 ? 20.969 -4.785 -10.172 1 94.19 87 GLU A O 1
ATOM 696 N N . SER A 1 88 ? 22.641 -6.16 -10.875 1 94 88 SER A N 1
ATOM 697 C CA . SER A 1 88 ? 21.703 -7.27 -11.078 1 94 88 SER A CA 1
ATOM 698 C C . SER A 1 88 ? 21.328 -7.926 -9.758 1 94 88 SER A C 1
ATOM 700 O O . SER A 1 88 ? 22.203 -8.312 -8.977 1 94 88 SER A O 1
ATOM 702 N N . LEU A 1 89 ? 20.078 -8.008 -9.57 1 95.19 89 LEU A N 1
ATOM 703 C CA . LEU A 1 89 ? 19.578 -8.625 -8.344 1 95.19 89 LEU A CA 1
ATOM 704 C C . LEU A 1 89 ? 19.219 -10.086 -8.578 1 95.19 89 LEU A C 1
ATOM 706 O O . LEU A 1 89 ? 18.922 -10.82 -7.633 1 95.19 89 LEU A O 1
ATOM 710 N N . ARG A 1 90 ? 19.297 -10.523 -9.766 1 91.25 90 ARG A N 1
ATOM 711 C CA . ARG A 1 90 ? 18.875 -11.875 -10.148 1 91.25 90 ARG A CA 1
ATOM 712 C C . ARG A 1 90 ? 19.781 -12.922 -9.516 1 91.25 90 ARG A C 1
ATOM 714 O O . ARG A 1 90 ? 19.375 -14.062 -9.305 1 91.25 90 ARG A O 1
ATOM 721 N N . GLN A 1 91 ? 20.922 -12.492 -9.211 1 91.19 91 GLN A N 1
ATOM 722 C CA . GLN A 1 91 ? 21.891 -13.414 -8.609 1 91.19 91 GLN A CA 1
ATOM 723 C C . GLN A 1 91 ? 21.406 -13.875 -7.23 1 91.19 91 GLN A C 1
ATOM 725 O O . GLN A 1 91 ? 21.875 -14.906 -6.727 1 91.19 91 GLN A O 1
ATOM 730 N N . TYR A 1 92 ? 20.531 -13.164 -6.652 1 90.88 92 TYR A N 1
ATOM 731 C CA . TYR A 1 92 ? 20.016 -13.477 -5.324 1 90.88 92 TYR A CA 1
ATOM 732 C C . TYR A 1 92 ? 18.766 -14.359 -5.414 1 90.88 92 TYR A C 1
ATOM 734 O O . TYR A 1 92 ? 18.219 -14.773 -4.395 1 90.88 92 TYR A O 1
ATOM 742 N N . LEU A 1 93 ? 18.25 -14.5 -6.613 1 89.38 93 LEU A N 1
ATOM 743 C CA . LEU A 1 93 ? 17.031 -15.258 -6.828 1 89.38 93 LEU A CA 1
ATOM 744 C C . LEU A 1 93 ? 17.344 -16.703 -7.211 1 89.38 93 LEU A C 1
ATOM 746 O O . LEU A 1 93 ? 18.391 -16.984 -7.785 1 89.38 93 LEU A O 1
ATOM 750 N N . MET B 1 1 ? -24.078 -11.867 5.066 1 30.81 1 MET B N 1
ATOM 751 C CA . MET B 1 1 ? -23.078 -10.945 4.516 1 30.81 1 MET B CA 1
ATOM 752 C C . MET B 1 1 ? -21.672 -11.484 4.73 1 30.81 1 MET B C 1
ATOM 754 O O . MET B 1 1 ? -21.141 -11.422 5.844 1 30.81 1 MET B O 1
ATOM 758 N N . ALA B 1 2 ? -21.344 -12.43 4.156 1 36.25 2 ALA B N 1
ATOM 759 C CA . ALA B 1 2 ? -20.25 -13.32 4.543 1 36.25 2 ALA B CA 1
ATOM 760 C C . ALA B 1 2 ? -18.906 -12.625 4.41 1 36.25 2 ALA B C 1
ATOM 762 O O . ALA B 1 2 ? -18.438 -12.367 3.299 1 36.25 2 ALA B O 1
ATOM 763 N N . VAL B 1 3 ? -18.625 -11.641 5.219 1 43.28 3 VAL B N 1
ATOM 764 C CA . VAL B 1 3 ? -17.219 -11.25 5.242 1 43.28 3 VAL B CA 1
ATOM 765 C C . VAL B 1 3 ? -16.328 -12.492 5.152 1 43.28 3 VAL B C 1
ATOM 767 O O . VAL B 1 3 ? -16.406 -13.367 6.02 1 43.28 3 VAL B O 1
ATOM 770 N N . THR B 1 4 ? -16.109 -12.945 4.09 1 46.47 4 THR B N 1
ATOM 771 C CA . THR B 1 4 ? -15.336 -14.18 4.09 1 46.47 4 THR B CA 1
ATOM 772 C C . THR B 1 4 ? -14.133 -14.062 5.012 1 46.47 4 THR B C 1
ATOM 774 O O . THR B 1 4 ? -13.414 -13.055 4.98 1 46.47 4 THR B O 1
ATOM 777 N N . ALA B 1 5 ? -14.141 -14.531 6.156 1 47.78 5 ALA B N 1
ATOM 778 C CA . ALA B 1 5 ? -13.273 -14.68 7.316 1 47.78 5 ALA B CA 1
ATOM 779 C C . ALA B 1 5 ? -11.805 -14.695 6.902 1 47.78 5 ALA B C 1
ATOM 781 O O . ALA B 1 5 ? -10.945 -14.133 7.59 1 47.78 5 ALA B O 1
ATOM 782 N N . GLY B 1 6 ? -11.414 -15.344 5.844 1 52.03 6 GLY B N 1
ATOM 783 C CA . GLY B 1 6 ? -10.039 -15.648 5.484 1 52.03 6 GLY B CA 1
ATOM 784 C C . GLY B 1 6 ? -9.266 -14.43 5.008 1 52.03 6 GLY B C 1
ATOM 785 O O . GLY B 1 6 ? -8.047 -14.359 5.164 1 52.03 6 GLY B O 1
ATOM 786 N N . SER B 1 7 ? -9.961 -13.383 4.398 1 58.34 7 SER B N 1
ATOM 787 C CA . SER B 1 7 ? -9.367 -12.164 3.85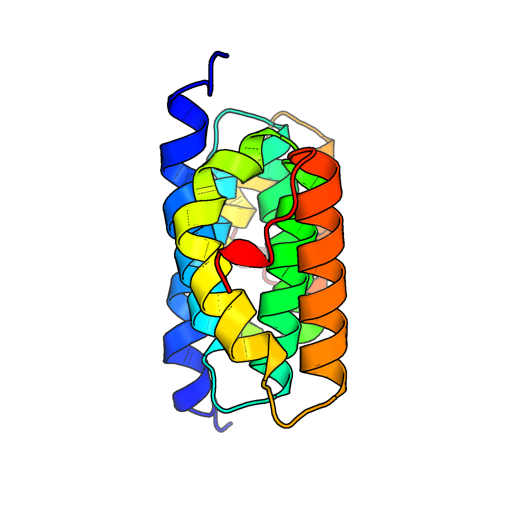4 1 58.34 7 SER B CA 1
ATOM 788 C C . SER B 1 7 ? -8.852 -11.258 4.961 1 58.34 7 SER B C 1
ATOM 790 O O . SER B 1 7 ? -7.871 -10.531 4.773 1 58.34 7 SER B O 1
ATOM 792 N N . ASP B 1 8 ? -9.211 -11.508 6.203 1 71 8 ASP B N 1
ATOM 793 C CA . ASP B 1 8 ? -8.977 -10.578 7.305 1 71 8 ASP B CA 1
ATOM 794 C C . ASP B 1 8 ? -7.59 -10.781 7.906 1 71 8 ASP B C 1
ATOM 796 O O . ASP B 1 8 ? -6.969 -9.828 8.375 1 71 8 ASP B O 1
ATOM 800 N N . LEU B 1 9 ? -7.008 -11.961 7.652 1 82.19 9 LEU B N 1
ATOM 801 C CA . LEU B 1 9 ? -5.762 -12.273 8.344 1 82.19 9 LEU B CA 1
ATOM 802 C C . LEU B 1 9 ? -4.605 -11.453 7.781 1 82.19 9 LEU B C 1
ATOM 804 O O . LEU B 1 9 ? -3.734 -11 8.523 1 82.19 9 LEU B O 1
ATOM 808 N N . LEU B 1 10 ? -4.734 -11.102 6.52 1 91.44 10 LEU B N 1
ATOM 809 C CA . LEU B 1 10 ? -3.6 -10.422 5.902 1 91.44 10 LEU B CA 1
ATOM 810 C C . LEU B 1 10 ? -3.891 -8.938 5.723 1 91.44 10 LEU B C 1
ATOM 812 O O . LEU B 1 10 ? -3.014 -8.094 5.938 1 91.44 10 LEU B O 1
ATOM 816 N N . TRP B 1 11 ? -5.121 -8.664 5.562 1 96.5 11 TRP B N 1
ATOM 817 C CA . TRP B 1 11 ? -5.457 -7.285 5.23 1 96.5 11 TRP B CA 1
ATOM 818 C C . TRP B 1 11 ? -5.438 -6.402 6.473 1 96.5 11 TRP B C 1
ATOM 820 O O . TRP B 1 11 ? -5.059 -5.23 6.406 1 96.5 11 TRP B O 1
ATOM 830 N N . LYS B 1 12 ? -5.797 -7 7.551 1 96.25 12 LYS B N 1
ATOM 831 C CA . LYS B 1 12 ? -5.93 -6.195 8.758 1 96.25 12 LYS B CA 1
ATOM 832 C C . LYS B 1 12 ? -4.578 -5.641 9.203 1 96.25 12 LYS B C 1
ATOM 834 O O . LYS B 1 12 ? -4.422 -4.43 9.367 1 96.25 12 LYS B O 1
ATOM 839 N N . PRO B 1 13 ? -3.609 -6.488 9.383 1 97.25 13 PRO B N 1
ATOM 840 C CA . PRO B 1 13 ? -2.301 -5.934 9.734 1 97.25 13 PRO B CA 1
ATOM 841 C C . PRO B 1 13 ? -1.768 -4.965 8.688 1 97.25 13 PRO B C 1
ATOM 843 O O . PRO B 1 13 ? -1.147 -3.953 9.031 1 97.25 13 PRO B O 1
ATOM 846 N N . LEU B 1 14 ? -1.967 -5.223 7.453 1 98 14 LEU B N 1
ATOM 847 C CA . LEU B 1 14 ? -1.528 -4.324 6.391 1 98 14 LEU B CA 1
ATOM 848 C C . LEU B 1 14 ? -2.211 -2.967 6.512 1 98 14 LEU B C 1
ATOM 850 O O . LEU B 1 14 ? -1.548 -1.929 6.473 1 98 14 LEU B O 1
ATOM 854 N N . ASN B 1 15 ? -3.494 -3.012 6.711 1 98.25 15 ASN B N 1
ATOM 855 C CA . ASN B 1 15 ? -4.246 -1.771 6.875 1 98.25 15 ASN B CA 1
ATOM 856 C C . ASN B 1 15 ? -3.703 -0.94 8.039 1 98.25 15 ASN B C 1
ATOM 858 O O . ASN B 1 15 ? -3.535 0.274 7.91 1 98.25 15 ASN B O 1
ATOM 862 N N . HIS B 1 16 ? -3.414 -1.663 9.039 1 98.25 16 HIS B N 1
ATOM 863 C CA . HIS B 1 16 ? -2.922 -0.969 10.227 1 98.25 16 HIS B CA 1
ATOM 864 C C . HIS B 1 16 ? -1.599 -0.265 9.938 1 98.25 16 HIS B C 1
ATOM 866 O O . HIS B 1 16 ? -1.439 0.917 10.25 1 98.25 16 HIS B O 1
ATOM 872 N N . GLU B 1 17 ? -0.701 -0.933 9.375 1 98.12 17 GLU B N 1
ATOM 873 C CA . GLU B 1 17 ? 0.616 -0.35 9.141 1 98.12 17 GLU B CA 1
ATOM 874 C C . GLU B 1 17 ? 0.536 0.807 8.148 1 98.12 17 GLU B C 1
ATOM 876 O O . GLU B 1 17 ? 1.293 1.774 8.25 1 98.12 17 GLU B O 1
ATOM 881 N N . VAL B 1 18 ? -0.355 0.704 7.16 1 98.56 18 VAL B N 1
ATOM 882 C CA . VAL B 1 18 ? -0.566 1.802 6.219 1 98.56 18 VAL B CA 1
ATOM 883 C C . VAL B 1 18 ? -1.053 3.039 6.973 1 98.56 18 VAL B C 1
ATOM 885 O O . VAL B 1 18 ? -0.548 4.145 6.758 1 98.56 18 VAL B O 1
ATOM 888 N N . LEU B 1 19 ? -1.997 2.84 7.859 1 98.69 19 LEU B N 1
ATOM 889 C CA . LEU B 1 19 ? -2.551 3.941 8.641 1 98.69 19 LEU B CA 1
ATOM 890 C C . LEU B 1 19 ? -1.484 4.559 9.539 1 98.69 19 LEU B C 1
ATOM 892 O O . LEU B 1 19 ? -1.436 5.781 9.703 1 98.69 19 LEU B O 1
ATOM 896 N N . MET B 1 20 ? -0.611 3.766 10.07 1 98 20 MET B N 1
ATOM 897 C CA . MET B 1 20 ? 0.475 4.277 10.906 1 98 20 MET B CA 1
ATOM 898 C C . MET B 1 20 ? 1.376 5.215 10.109 1 98 20 MET B C 1
ATOM 900 O O . MET B 1 20 ? 1.89 6.195 10.648 1 98 20 MET B O 1
ATOM 904 N N . GLN B 1 21 ? 1.553 4.914 8.836 1 97.38 21 GLN B N 1
ATOM 905 C CA . GLN B 1 21 ? 2.361 5.773 7.973 1 97.38 21 GLN B CA 1
ATOM 906 C C . GLN B 1 21 ? 1.796 7.191 7.922 1 97.38 21 GLN B C 1
ATOM 908 O O . GLN B 1 21 ? 2.547 8.164 7.793 1 97.38 21 GLN B O 1
ATOM 913 N N . THR B 1 22 ? 0.445 7.312 8.102 1 97.94 22 THR B N 1
ATOM 914 C CA . THR B 1 22 ? -0.202 8.617 7.992 1 97.94 22 THR B CA 1
ATOM 915 C C . THR B 1 22 ? 0.035 9.445 9.25 1 97.94 22 THR B C 1
ATOM 917 O O . THR B 1 22 ? -0.351 10.609 9.312 1 97.94 22 THR B O 1
ATOM 920 N N . ARG B 1 23 ? 0.664 8.859 10.195 1 96.5 23 ARG B N 1
ATOM 921 C CA . ARG B 1 23 ? 1.003 9.578 11.422 1 96.5 23 ARG B CA 1
ATOM 922 C C . ARG B 1 23 ? 2.451 10.055 11.391 1 96.5 23 ARG B C 1
ATOM 924 O O . ARG B 1 23 ? 2.949 10.602 12.375 1 96.5 23 ARG B O 1
ATOM 931 N N . SER B 1 24 ? 3.074 9.867 10.305 1 96 24 SER B N 1
ATOM 932 C CA . SER B 1 24 ? 4.461 10.297 10.156 1 96 24 SER B CA 1
ATOM 933 C C . SER B 1 24 ? 4.578 11.82 10.25 1 96 24 SER B C 1
ATOM 935 O O . SER B 1 24 ? 3.656 12.539 9.867 1 96 24 SER B O 1
ATOM 937 N N . GLU B 1 25 ? 5.727 12.305 10.68 1 95.06 25 GLU B N 1
ATOM 938 C CA . GLU B 1 25 ? 6 13.742 10.695 1 95.06 25 GLU B CA 1
ATOM 939 C C . GLU B 1 25 ? 6.266 14.266 9.289 1 95.06 25 GLU B C 1
ATOM 941 O O . GLU B 1 25 ? 6.148 15.469 9.031 1 95.06 25 GLU B O 1
ATOM 946 N N . LYS B 1 26 ? 6.629 13.508 8.406 1 95.44 26 LYS B N 1
ATOM 947 C CA . LYS B 1 26 ? 6.941 13.891 7.031 1 95.44 26 LYS B CA 1
ATOM 948 C C . LYS B 1 26 ? 5.68 13.922 6.172 1 95.44 26 LYS B C 1
ATOM 950 O O . LYS B 1 26 ? 4.938 12.938 6.105 1 95.44 26 LYS B O 1
ATOM 955 N N . VAL B 1 27 ? 5.5 15 5.527 1 97.19 27 VAL B N 1
ATOM 956 C CA . VAL B 1 27 ? 4.316 15.195 4.695 1 97.19 27 VAL B CA 1
ATOM 957 C C . VAL B 1 27 ? 4.273 14.133 3.602 1 97.19 27 VAL B C 1
ATOM 959 O O . VAL B 1 27 ? 3.221 13.547 3.338 1 97.19 27 VAL B O 1
ATOM 962 N N . ARG B 1 28 ? 5.344 13.852 3.025 1 96.75 28 ARG B N 1
ATOM 963 C CA . ARG B 1 28 ? 5.43 12.875 1.945 1 96.75 28 ARG B CA 1
ATOM 964 C C . ARG B 1 28 ? 4.98 11.492 2.416 1 96.75 28 ARG B C 1
ATOM 966 O O . ARG B 1 28 ? 4.273 10.789 1.696 1 96.75 28 ARG B O 1
ATOM 973 N N . ALA B 1 29 ? 5.387 11.125 3.564 1 96.81 29 ALA B N 1
ATOM 974 C CA . ALA B 1 29 ? 5.004 9.828 4.121 1 96.81 29 ALA B CA 1
ATOM 975 C C . ALA B 1 29 ? 3.5 9.766 4.375 1 96.81 29 ALA B C 1
ATOM 977 O O . ALA B 1 29 ? 2.861 8.75 4.098 1 96.81 29 ALA B O 1
ATOM 978 N N . ARG B 1 30 ? 2.967 10.875 4.91 1 98.12 30 ARG B N 1
ATOM 979 C CA . ARG B 1 30 ? 1.525 10.922 5.137 1 98.12 30 ARG B CA 1
ATOM 980 C C . ARG B 1 30 ? 0.76 10.781 3.824 1 98.12 30 ARG B C 1
ATOM 982 O O . ARG B 1 30 ? -0.215 10.031 3.748 1 98.12 30 ARG B O 1
ATOM 989 N N . ILE B 1 31 ? 1.232 11.398 2.781 1 98.62 31 ILE B N 1
ATOM 990 C CA . ILE B 1 31 ? 0.599 11.359 1.468 1 98.62 31 ILE B CA 1
ATOM 991 C C . ILE B 1 31 ? 0.704 9.945 0.888 1 98.62 31 ILE B C 1
ATOM 993 O O . ILE B 1 31 ? -0.284 9.398 0.395 1 98.62 31 ILE B O 1
ATOM 997 N N . LEU B 1 32 ? 1.872 9.367 0.979 1 98.25 32 LEU B N 1
ATOM 998 C CA . LEU B 1 32 ? 2.068 8.023 0.443 1 98.25 32 LEU B CA 1
ATOM 999 C C . LEU B 1 32 ? 1.191 7.016 1.175 1 98.25 32 LEU B C 1
ATOM 1001 O O . LEU B 1 32 ? 0.591 6.141 0.548 1 98.25 32 LEU B O 1
ATOM 1005 N N . GLY B 1 33 ? 1.073 7.113 2.463 1 98.5 33 GLY B N 1
ATOM 1006 C CA . GLY B 1 33 ? 0.163 6.273 3.227 1 98.5 33 GLY B CA 1
ATOM 1007 C C . GLY B 1 33 ? -1.283 6.41 2.789 1 98.5 33 GLY B C 1
ATOM 1008 O O . GLY B 1 33 ? -1.965 5.41 2.557 1 98.5 33 GLY B O 1
ATOM 1009 N N . LEU B 1 34 ? -1.696 7.633 2.611 1 98.88 34 LEU B N 1
ATOM 1010 C CA . LEU B 1 34 ? -3.074 7.902 2.215 1 98.88 34 LEU B CA 1
ATOM 1011 C C . LE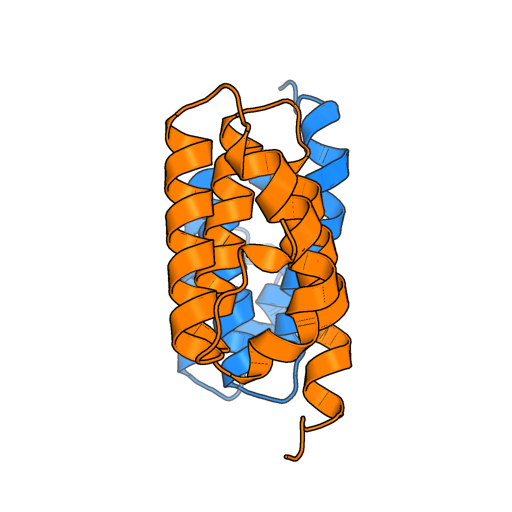U B 1 34 ? -3.354 7.355 0.819 1 98.88 34 LEU B C 1
ATOM 1013 O O . LEU B 1 34 ? -4.453 6.867 0.547 1 98.88 34 LEU B O 1
ATOM 1017 N N . ARG B 1 35 ? -2.395 7.426 0.031 1 98.88 35 ARG B N 1
ATOM 1018 C CA . ARG B 1 35 ? -2.582 6.887 -1.313 1 98.88 35 ARG B CA 1
ATOM 1019 C C . ARG B 1 35 ? -2.742 5.371 -1.279 1 98.88 35 ARG B C 1
ATOM 1021 O O . ARG B 1 35 ? -3.512 4.809 -2.059 1 98.88 35 ARG B O 1
ATOM 1028 N N . ILE B 1 36 ? -2.027 4.746 -0.439 1 98.88 36 ILE B N 1
ATOM 1029 C CA . ILE B 1 36 ? -2.189 3.301 -0.311 1 98.88 36 ILE B CA 1
ATOM 1030 C C . ILE B 1 36 ? -3.557 2.986 0.293 1 98.88 36 ILE B C 1
ATOM 1032 O O . ILE B 1 36 ? -4.227 2.045 -0.134 1 98.88 36 ILE B O 1
ATOM 1036 N N . VAL B 1 37 ? -4.031 3.762 1.274 1 98.88 37 VAL B N 1
ATOM 1037 C CA . VAL B 1 37 ? -5.379 3.584 1.804 1 98.88 37 VAL B CA 1
ATOM 1038 C C . VAL B 1 37 ? -6.398 3.699 0.673 1 98.88 37 VAL B C 1
ATOM 1040 O O . VAL B 1 37 ? -7.285 2.854 0.539 1 98.88 37 VAL B O 1
ATOM 1043 N N . LYS B 1 38 ? -6.258 4.723 -0.096 1 98.88 38 LYS B N 1
ATOM 1044 C CA . LYS B 1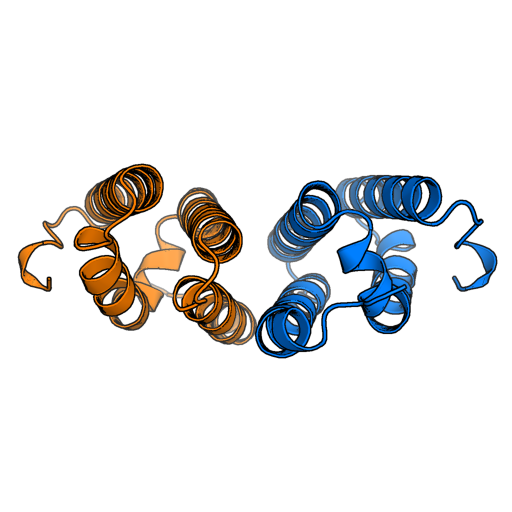 38 ? -7.164 4.934 -1.219 1 98.88 38 LYS B CA 1
ATOM 1045 C C . LYS B 1 38 ? -7.156 3.738 -2.166 1 98.88 38 LYS B C 1
ATOM 1047 O O . LYS B 1 38 ? -8.211 3.279 -2.605 1 98.88 38 LYS B O 1
ATOM 1052 N N . TYR B 1 39 ? -5.98 3.258 -2.42 1 98.81 39 TYR B N 1
ATOM 1053 C CA . TYR B 1 39 ? -5.824 2.086 -3.273 1 98.81 39 TYR B CA 1
ATOM 1054 C C . TYR B 1 39 ? -6.562 0.887 -2.693 1 98.81 39 TYR B C 1
ATOM 1056 O O . TYR B 1 39 ? -7.266 0.176 -3.414 1 98.81 39 TYR B O 1
ATOM 1064 N N . LEU B 1 40 ? -6.402 0.642 -1.411 1 98.38 40 LEU B N 1
ATOM 1065 C CA . LEU B 1 40 ? -7.082 -0.471 -0.758 1 98.38 40 LEU B CA 1
ATOM 1066 C C . LEU B 1 40 ? -8.594 -0.296 -0.824 1 98.38 40 LEU B C 1
ATOM 1068 O O . LEU B 1 40 ? -9.32 -1.238 -1.155 1 98.38 40 LEU B O 1
ATOM 1072 N N . VAL B 1 41 ? -9.055 0.88 -0.598 1 98.25 41 VAL B N 1
ATOM 1073 C CA . VAL B 1 41 ? -10.484 1.17 -0.642 1 98.25 41 VAL B CA 1
ATOM 1074 C C . VAL B 1 41 ? -11.016 0.918 -2.049 1 98.25 41 VAL B C 1
ATOM 1076 O O . VAL B 1 41 ? -12.055 0.265 -2.221 1 98.25 41 VAL B O 1
ATOM 1079 N N . GLU B 1 42 ? -10.352 1.321 -3.02 1 98.12 42 GLU B N 1
ATOM 1080 C CA . GLU B 1 42 ? -10.789 1.236 -4.406 1 98.12 42 GLU B CA 1
ATOM 1081 C C . GLU B 1 42 ? -10.789 -0.208 -4.902 1 98.12 42 GLU B C 1
ATOM 1083 O O . GLU B 1 42 ? -11.578 -0.575 -5.773 1 98.12 42 GLU B O 1
ATOM 1088 N N . ASN B 1 43 ? -9.953 -1.046 -4.336 1 97.44 43 ASN B N 1
ATOM 1089 C CA . ASN B 1 43 ? -9.797 -2.379 -4.906 1 97.44 43 ASN B CA 1
ATOM 1090 C C . ASN B 1 43 ? -10.477 -3.441 -4.051 1 97.44 43 ASN B C 1
ATOM 1092 O O . ASN B 1 43 ? -10.945 -4.457 -4.57 1 97.44 43 ASN B O 1
ATOM 1096 N N . LEU B 1 44 ? -10.5 -3.258 -2.744 1 96 44 LEU B N 1
ATOM 1097 C CA . LEU B 1 44 ? -11.242 -4.176 -1.889 1 96 44 LEU B CA 1
ATOM 1098 C C . LEU B 1 44 ? -12.734 -3.85 -1.905 1 96 44 LEU B C 1
ATOM 1100 O O . LEU B 1 44 ? -13.57 -4.742 -1.751 1 96 44 LEU B O 1
ATOM 1104 N N . LYS B 1 45 ? -13.047 -2.541 -2.123 1 96.38 45 LYS B N 1
ATOM 1105 C CA . LYS B 1 45 ? -14.414 -2.045 -2.18 1 96.38 45 LYS B CA 1
ATOM 1106 C C . LYS B 1 45 ? -15.188 -2.408 -0.911 1 96.38 45 LYS B C 1
ATOM 1108 O O . LYS B 1 45 ? -14.781 -2.041 0.193 1 96.38 45 LYS B O 1
ATOM 1113 N N . GLU B 1 46 ? -16.234 -3.201 -1.015 1 95.56 46 GLU B N 1
ATOM 1114 C CA . GLU B 1 46 ? -17.094 -3.484 0.138 1 95.56 46 GLU B CA 1
ATOM 1115 C C . GLU B 1 46 ? -16.328 -4.258 1.209 1 95.56 46 GLU B C 1
ATOM 1117 O O . GLU B 1 46 ? -16.641 -4.152 2.398 1 95.56 46 GLU B O 1
ATOM 1122 N N . GLU B 1 47 ? -15.391 -5.016 0.831 1 94.25 47 GLU B N 1
ATOM 1123 C CA . GLU B 1 47 ? -14.594 -5.781 1.783 1 94.25 47 GLU B CA 1
ATOM 1124 C C . GLU B 1 47 ? -13.797 -4.859 2.705 1 94.25 47 GLU B C 1
ATOM 1126 O O . GLU B 1 47 ? -13.43 -5.254 3.812 1 94.25 47 GLU B O 1
ATOM 1131 N N . TYR B 1 48 ? -13.594 -3.65 2.252 1 96.88 48 TYR B N 1
ATOM 1132 C CA . TYR B 1 48 ? -12.82 -2.707 3.051 1 96.88 48 TYR B CA 1
ATOM 1133 C C . TYR B 1 48 ? -13.633 -2.193 4.23 1 96.88 48 TYR B C 1
ATOM 1135 O O . TYR B 1 48 ? -13.07 -1.68 5.203 1 96.88 48 TYR B O 1
ATOM 1143 N N . LEU B 1 49 ? -14.891 -2.324 4.188 1 95.25 49 LEU B N 1
ATOM 1144 C CA . LEU B 1 49 ? -15.773 -1.715 5.172 1 95.25 49 LEU B CA 1
ATOM 1145 C C . LEU B 1 49 ? -15.547 -2.316 6.555 1 95.25 49 LEU B C 1
ATOM 1147 O O . LEU B 1 49 ? -15.828 -1.673 7.57 1 95.25 49 LEU B O 1
ATOM 1151 N N . VAL B 1 50 ? -14.969 -3.461 6.621 1 94.94 50 VAL B N 1
ATOM 1152 C CA . VAL B 1 50 ? -14.68 -4.105 7.898 1 94.94 50 VAL B CA 1
ATOM 1153 C C . VAL B 1 50 ? -13.562 -3.359 8.617 1 94.94 50 VAL B C 1
ATOM 1155 O O . VAL B 1 50 ? -13.352 -3.539 9.82 1 94.94 50 VAL B O 1
ATOM 1158 N N . PHE B 1 51 ? -12.891 -2.439 7.961 1 96.44 51 PHE B N 1
ATOM 1159 C CA . PHE B 1 51 ? -11.766 -1.721 8.539 1 96.44 51 PHE B CA 1
ATOM 1160 C C . PHE B 1 51 ? -12.156 -0.292 8.898 1 96.44 51 PHE B C 1
ATOM 1162 O O . PHE B 1 51 ? -11.32 0.496 9.344 1 96.44 51 PHE B O 1
ATOM 1169 N N . LEU B 1 52 ? -13.406 0.059 8.773 1 96.06 52 LEU B N 1
ATOM 1170 C CA . LEU B 1 52 ? -13.852 1.431 8.992 1 96.06 52 LEU B CA 1
ATOM 1171 C C . LEU B 1 52 ? -13.562 1.879 10.414 1 96.06 52 LEU B C 1
ATOM 1173 O O . LEU B 1 52 ? -13.078 2.99 10.641 1 96.06 52 LEU B O 1
ATOM 1177 N N . ALA B 1 53 ? -13.828 0.979 11.273 1 95.56 53 ALA B N 1
ATOM 1178 C CA . ALA B 1 53 ? -13.672 1.316 12.688 1 95.56 53 ALA B CA 1
ATOM 1179 C C . ALA B 1 53 ? -12.234 1.725 13 1 95.56 53 ALA B C 1
ATOM 1181 O O . ALA B 1 53 ? -12 2.605 13.828 1 95.56 53 ALA B O 1
ATOM 1182 N N . GLU B 1 54 ? -11.312 1.166 12.359 1 97.44 54 GLU B N 1
ATOM 1183 C CA . GLU B 1 54 ? -9.906 1.485 12.562 1 97.44 54 GLU B CA 1
ATOM 1184 C C . GLU B 1 54 ? -9.492 2.705 11.742 1 97.44 54 GLU B C 1
ATOM 1186 O O . GLU B 1 54 ? -8.672 3.508 12.195 1 97.44 54 GLU B O 1
ATOM 1191 N N . THR B 1 55 ? -10.047 2.85 10.555 1 98.44 55 THR B N 1
ATOM 1192 C CA . THR B 1 55 ? -9.57 3.816 9.57 1 98.44 55 THR B CA 1
ATOM 1193 C C . THR B 1 55 ? -10.117 5.207 9.875 1 98.44 55 THR B C 1
ATOM 1195 O O . THR B 1 55 ? -9.406 6.203 9.734 1 98.44 55 THR B O 1
ATOM 1198 N N . ILE B 1 56 ? -11.273 5.238 10.367 1 98.06 56 ILE B N 1
ATOM 1199 C CA . ILE B 1 56 ? -12.008 6.496 10.484 1 98.06 56 ILE B CA 1
ATOM 1200 C C . ILE B 1 56 ? -11.281 7.426 11.453 1 98.06 56 ILE B C 1
ATOM 1202 O O . ILE B 1 56 ? -11.094 8.609 11.164 1 98.06 56 ILE B O 1
ATOM 1206 N N . PRO B 1 57 ? -10.812 6.969 12.562 1 98.06 57 PRO B N 1
ATOM 1207 C CA . PRO B 1 57 ? -10.109 7.883 13.469 1 98.06 57 PRO B CA 1
ATOM 1208 C C . PRO B 1 57 ? -8.867 8.508 12.82 1 98.06 57 PRO B C 1
ATOM 1210 O O . PRO B 1 57 ? -8.578 9.68 13.047 1 98.06 57 PRO B O 1
ATOM 1213 N N . PHE B 1 58 ? -8.195 7.805 12.086 1 98.69 58 PHE B N 1
ATOM 1214 C CA . PHE B 1 58 ? -7.023 8.336 11.398 1 98.69 58 PHE B CA 1
ATOM 1215 C C . PHE B 1 58 ? -7.426 9.414 10.398 1 98.69 58 PHE B C 1
ATOM 1217 O O . PHE B 1 58 ? -6.781 10.461 10.312 1 98.69 58 PHE B O 1
ATOM 1224 N N . LEU B 1 59 ? -8.484 9.102 9.648 1 98.5 59 LEU B N 1
ATOM 1225 C CA . LEU B 1 59 ? -8.953 10.094 8.688 1 98.5 59 LEU B CA 1
ATOM 1226 C C . LEU B 1 59 ? -9.383 11.375 9.398 1 98.5 59 LEU B C 1
ATOM 1228 O O . LEU B 1 59 ? -9.133 12.477 8.898 1 98.5 59 LEU B O 1
ATOM 1232 N N . GLY B 1 60 ? -10.055 11.164 10.492 1 98.12 60 GLY B N 1
ATOM 1233 C CA . GLY B 1 60 ? -10.453 12.328 11.266 1 98.12 60 GLY B CA 1
ATOM 1234 C C . GLY B 1 60 ? -9.297 13.25 11.602 1 98.12 60 GLY B C 1
ATOM 1235 O O . GLY B 1 60 ? -9.43 14.477 11.516 1 98.12 60 GLY B O 1
ATOM 1236 N N . GLU B 1 61 ? -8.273 12.727 12.023 1 98.12 61 GLU B N 1
ATOM 1237 C CA . GLU B 1 61 ? -7.07 13.5 12.336 1 98.12 61 GLU B CA 1
ATOM 1238 C C . GLU B 1 61 ? -6.5 14.156 11.078 1 98.12 61 GLU B C 1
ATOM 1240 O O . GLU B 1 61 ? -6.102 15.32 11.109 1 98.12 61 GLU B O 1
ATOM 1245 N N . LEU B 1 62 ? -6.504 13.492 9.984 1 98.62 62 LEU B N 1
ATOM 1246 C CA . LEU B 1 62 ? -5.883 13.953 8.742 1 98.62 62 LEU B CA 1
ATOM 1247 C C . LEU B 1 62 ? -6.727 15.031 8.078 1 98.62 62 LEU B C 1
ATOM 1249 O O . LEU B 1 62 ? -6.203 15.867 7.336 1 98.62 62 LEU B O 1
ATOM 1253 N N . LEU B 1 63 ? -7.945 14.969 8.359 1 98.25 63 LEU B N 1
ATOM 1254 C CA . LEU B 1 63 ? -8.852 15.984 7.836 1 98.25 63 LEU B CA 1
ATOM 1255 C C . LEU B 1 63 ? -8.547 17.344 8.445 1 98.25 63 LEU B C 1
ATOM 1257 O O . LEU B 1 63 ? -8.969 18.375 7.918 1 98.25 63 LEU B O 1
ATOM 1261 N N . GLU B 1 64 ? -7.812 17.328 9.5 1 97.88 64 GLU B N 1
ATOM 1262 C CA . GLU B 1 64 ? -7.41 18.562 10.172 1 97.88 64 GLU B CA 1
ATOM 1263 C C . GLU B 1 64 ? -5.93 18.844 9.953 1 97.88 64 GLU B C 1
ATOM 1265 O O . GLU B 1 64 ? -5.344 19.672 10.664 1 97.88 64 GLU B O 1
ATOM 1270 N N . ASP B 1 65 ? -5.336 18.172 9.086 1 98.56 65 ASP B N 1
ATOM 1271 C CA . ASP B 1 65 ? -3.91 18.328 8.812 1 98.56 65 ASP B CA 1
ATOM 1272 C C . ASP B 1 65 ? -3.576 19.75 8.383 1 98.56 65 ASP B C 1
ATOM 1274 O O . ASP B 1 65 ? -4.418 20.438 7.805 1 98.56 65 ASP B O 1
ATOM 1278 N N . VAL B 1 66 ? -2.357 20.156 8.625 1 98.06 66 VAL B N 1
ATOM 1279 C CA . VAL B 1 66 ? -1.915 21.5 8.266 1 98.06 66 VAL B CA 1
ATOM 1280 C C . VAL B 1 66 ? -1.666 21.578 6.762 1 98.06 66 VAL B C 1
ATOM 1282 O O . VAL B 1 66 ? -1.776 22.656 6.164 1 98.06 66 VAL B O 1
ATOM 1285 N N . GLU B 1 67 ? -1.315 20.484 6.141 1 98.44 67 GLU B N 1
ATOM 1286 C CA . GLU B 1 67 ? -1.021 20.422 4.711 1 98.44 67 GLU B CA 1
ATOM 1287 C C . GLU B 1 67 ? -2.291 20.188 3.898 1 98.44 67 GLU B C 1
ATOM 1289 O O . GLU B 1 67 ? -2.977 19.172 4.078 1 98.44 67 GLU B O 1
ATOM 1294 N N . LEU B 1 68 ? -2.525 21.078 3.035 1 98.38 68 LEU B N 1
ATOM 1295 C CA . LEU B 1 68 ? -3.746 21.047 2.236 1 98.38 68 LEU B CA 1
ATOM 1296 C C . LEU B 1 68 ? -3.818 19.766 1.405 1 98.38 68 LEU B C 1
ATOM 1298 O O . LEU B 1 68 ? -4.891 19.172 1.259 1 98.38 68 LEU B O 1
ATOM 1302 N N . SER B 1 69 ? -2.775 19.297 0.844 1 98.56 69 SER B N 1
ATOM 1303 C CA . SER B 1 69 ? -2.742 18.078 0.024 1 98.56 69 SER B CA 1
ATOM 1304 C C . SER B 1 69 ? -3.166 16.859 0.827 1 98.56 69 SER B C 1
ATOM 1306 O O . SER B 1 69 ? -3.873 15.992 0.315 1 98.56 69 SER B O 1
ATOM 1308 N N . VAL B 1 70 ? -2.766 16.844 2.027 1 98.75 70 VAL B N 1
ATOM 1309 C CA . VAL B 1 70 ? -3.129 15.758 2.92 1 98.75 70 VAL B CA 1
ATOM 1310 C C . VAL B 1 70 ? -4.625 15.805 3.213 1 98.75 70 VAL B C 1
ATOM 1312 O O . VAL B 1 70 ? -5.316 14.781 3.111 1 98.75 70 VAL B O 1
ATOM 1315 N N . LYS B 1 71 ? -5.117 16.969 3.494 1 98.75 71 LYS B N 1
ATOM 1316 C CA . LYS B 1 71 ? -6.535 17.156 3.787 1 98.75 71 LYS B CA 1
ATOM 1317 C C . LYS B 1 71 ? -7.398 16.75 2.6 1 98.75 71 LYS B C 1
ATOM 1319 O O . LYS B 1 71 ? -8.391 16.047 2.764 1 98.75 71 LYS B O 1
ATOM 1324 N N . THR B 1 72 ? -7 17.125 1.461 1 98.75 72 THR B N 1
ATOM 1325 C CA . THR B 1 72 ? -7.754 16.844 0.244 1 98.75 72 THR B CA 1
ATOM 1326 C C . THR B 1 72 ? -7.805 15.344 -0.034 1 98.75 72 THR B C 1
ATOM 1328 O O . THR B 1 72 ? -8.867 14.805 -0.346 1 98.75 72 THR B O 1
ATOM 1331 N N . LEU B 1 73 ? -6.695 14.711 0.133 1 98.81 73 LEU B N 1
ATOM 1332 C CA . LEU B 1 73 ? -6.637 13.266 -0.082 1 98.81 73 LEU B CA 1
ATOM 1333 C C . LEU B 1 73 ? -7.496 12.531 0.94 1 98.81 73 LEU B C 1
ATOM 1335 O O . LEU B 1 73 ? -8.227 11.602 0.589 1 98.81 73 LEU B O 1
ATOM 1339 N N . ALA B 1 74 ? -7.438 12.938 2.178 1 98.81 74 ALA B N 1
ATOM 1340 C CA . ALA B 1 74 ? -8.258 12.344 3.229 1 98.81 74 ALA B CA 1
ATOM 1341 C C . ALA B 1 74 ? -9.742 12.516 2.924 1 98.81 74 ALA B C 1
ATOM 1343 O O . ALA B 1 74 ? -10.531 11.578 3.105 1 98.81 74 ALA B O 1
ATOM 1344 N N . GLN B 1 75 ? -10.07 13.688 2.459 1 98.5 75 GLN B N 1
ATOM 1345 C CA . GLN B 1 75 ? -11.453 13.961 2.1 1 98.5 75 GLN B CA 1
ATOM 1346 C C . GLN B 1 75 ? -11.922 13.055 0.963 1 98.5 75 GLN B C 1
ATOM 1348 O O . GLN B 1 75 ? -13.031 12.531 0.997 1 98.5 75 GLN B O 1
ATOM 1353 N N . ASP B 1 76 ? -11.109 12.93 0.025 1 98.69 76 ASP B N 1
ATOM 1354 C CA . ASP B 1 76 ? -11.43 12.07 -1.111 1 98.69 76 ASP B CA 1
ATOM 1355 C C . ASP B 1 76 ? -11.68 10.633 -0.662 1 98.69 76 ASP B C 1
ATOM 1357 O O . ASP B 1 76 ? -12.617 9.984 -1.122 1 98.69 76 ASP B O 1
ATOM 1361 N N . ILE B 1 77 ? -10.828 10.141 0.166 1 98.75 77 ILE B N 1
ATOM 1362 C CA . ILE B 1 77 ? -10.922 8.773 0.668 1 98.75 77 ILE B CA 1
ATOM 1363 C C . ILE B 1 77 ? -12.219 8.609 1.47 1 98.75 77 ILE B C 1
ATOM 1365 O O . ILE B 1 77 ? -12.93 7.621 1.312 1 98.75 77 ILE B O 1
ATOM 1369 N N . LEU B 1 78 ? -12.492 9.594 2.256 1 98.38 78 LEU B N 1
ATOM 1370 C CA . LEU B 1 78 ? -13.711 9.562 3.061 1 98.38 78 LEU B CA 1
ATOM 1371 C C . LEU B 1 78 ? -14.945 9.516 2.172 1 98.38 78 LEU B C 1
ATOM 1373 O O . LEU B 1 78 ? -15.867 8.734 2.424 1 98.38 78 LEU B O 1
ATOM 1377 N N . LYS B 1 79 ? -14.953 10.281 1.225 1 98 79 LYS B N 1
ATOM 1378 C CA . LYS B 1 79 ? -16.062 10.312 0.289 1 98 79 LYS B CA 1
ATOM 1379 C C . LYS B 1 79 ? -16.266 8.961 -0.388 1 98 79 LYS B C 1
ATOM 1381 O O . LYS B 1 79 ? -17.391 8.484 -0.534 1 98 79 LYS B O 1
ATOM 1386 N N . GLU B 1 80 ? -15.203 8.383 -0.792 1 97.94 80 GLU B N 1
ATOM 1387 C CA . GLU B 1 80 ? -15.273 7.062 -1.421 1 97.94 80 GLU B CA 1
ATOM 1388 C C . GLU B 1 80 ? -15.836 6.02 -0.458 1 97.94 80 GLU B C 1
ATOM 1390 O O . GLU B 1 80 ? -16.672 5.203 -0.841 1 97.94 80 GLU B O 1
ATOM 1395 N N . MET B 1 81 ? -15.406 6.059 0.763 1 98 81 MET B N 1
ATOM 1396 C CA . MET B 1 81 ? -15.875 5.113 1.77 1 98 81 MET B CA 1
ATOM 1397 C C . MET B 1 81 ? -17.359 5.32 2.057 1 98 81 MET B C 1
ATOM 1399 O O . MET B 1 81 ? -18.094 4.359 2.266 1 98 81 MET B O 1
ATOM 1403 N N . GLU B 1 82 ? -17.781 6.527 2.037 1 97.88 82 GLU B N 1
ATOM 1404 C CA . GLU B 1 82 ? -19.203 6.828 2.225 1 97.88 82 GLU B CA 1
ATOM 1405 C C . GLU B 1 82 ? -20.031 6.285 1.07 1 97.88 82 GLU B C 1
ATOM 1407 O O . GLU B 1 82 ? -21.125 5.734 1.287 1 97.88 82 GLU B O 1
ATOM 1412 N N . SER B 1 83 ? -19.531 6.477 -0.041 1 97.25 83 SER B N 1
ATOM 1413 C CA . SER B 1 83 ? -20.219 5.957 -1.22 1 97.25 83 SER B CA 1
ATOM 1414 C C . SER B 1 83 ? -20.359 4.441 -1.153 1 97.25 83 SER B C 1
ATOM 1416 O O . SER B 1 83 ? -21.438 3.902 -1.462 1 97.25 83 SER B O 1
ATOM 1418 N N . LEU B 1 84 ? -19.391 3.766 -0.733 1 96.75 84 LEU B N 1
ATOM 1419 C CA . LEU B 1 84 ? -19.391 2.309 -0.632 1 96.75 84 LEU B CA 1
ATOM 1420 C C . LEU B 1 84 ? -20.344 1.838 0.454 1 96.75 84 LEU B C 1
ATOM 1422 O O . LEU B 1 84 ? -21.047 0.833 0.281 1 96.75 84 LEU B O 1
ATOM 1426 N N . SER B 1 85 ? -20.312 2.5 1.578 1 95.25 85 SER B N 1
ATOM 1427 C CA . SER B 1 85 ? -21.109 2.078 2.725 1 95.25 85 SER B CA 1
ATOM 1428 C C . SER B 1 85 ? -22.562 2.525 2.582 1 95.25 85 SER B C 1
ATOM 1430 O O . SER B 1 85 ? -23.438 1.983 3.242 1 95.25 85 SER B O 1
ATOM 1432 N N . GLY B 1 86 ? -22.844 3.564 1.835 1 95.19 86 GLY B N 1
ATOM 1433 C CA . GLY B 1 86 ? -24.188 4.117 1.683 1 95.19 86 GLY B CA 1
ATOM 1434 C C . GLY B 1 86 ? -24.609 4.996 2.844 1 95.19 86 GLY B C 1
ATOM 1435 O O . GLY B 1 86 ? -25.766 5.391 2.945 1 95.19 86 GLY B O 1
ATOM 1436 N N . GLU B 1 87 ? -23.734 5.281 3.746 1 94.12 87 GLU B N 1
ATOM 1437 C CA . GLU B 1 87 ? -24.031 6.117 4.902 1 94.12 87 GLU B CA 1
ATOM 1438 C C . GLU B 1 87 ? -22.984 7.211 5.086 1 94.12 87 GLU B C 1
ATOM 1440 O O . GLU B 1 87 ? -21.859 7.098 4.578 1 94.12 87 GLU B O 1
ATOM 1445 N N . SER B 1 88 ? -23.422 8.273 5.738 1 93.88 88 SER B N 1
ATOM 1446 C CA . SER B 1 88 ? -22.469 9.305 6.109 1 93.88 88 SER B CA 1
ATOM 1447 C C . SER B 1 88 ? -21.547 8.828 7.234 1 93.88 88 SER B C 1
ATOM 1449 O O . SER B 1 88 ? -22.016 8.375 8.281 1 93.88 88 SER B O 1
ATOM 1451 N N . LEU B 1 89 ? -20.297 8.938 6.969 1 95.12 89 LEU B N 1
ATOM 1452 C CA . LEU B 1 89 ? -19.328 8.523 7.969 1 95.12 89 LEU B CA 1
ATOM 1453 C C . LEU B 1 89 ? -18.844 9.719 8.773 1 95.12 89 LEU B C 1
ATOM 1455 O O . LEU B 1 89 ? -18.125 9.555 9.773 1 95.12 89 LEU B O 1
ATOM 1459 N N . ARG B 1 90 ? -19.234 10.875 8.43 1 91.25 90 ARG B N 1
ATOM 1460 C CA . ARG B 1 90 ? -18.766 12.109 9.055 1 91.25 90 ARG B CA 1
ATOM 1461 C C . ARG B 1 90 ? -19.234 12.195 10.508 1 91.25 90 ARG B C 1
ATOM 1463 O O . ARG B 1 90 ? -18.609 12.859 11.328 1 91.25 90 ARG B O 1
ATOM 1470 N N . GLN B 1 91 ? -20.25 11.508 10.75 1 91.12 91 GLN B N 1
ATOM 1471 C CA . GLN B 1 91 ? -20.797 11.523 12.102 1 91.12 91 GLN B CA 1
ATOM 1472 C C . GLN B 1 91 ? -19.828 10.891 13.094 1 91.12 91 GLN B C 1
ATOM 1474 O O . GLN B 1 91 ? -19.922 11.125 14.305 1 91.12 91 GLN B O 1
ATOM 1479 N N . TYR B 1 92 ? -18.922 10.141 12.609 1 90.75 92 TYR B N 1
ATOM 1480 C CA . TYR B 1 92 ? -17.938 9.453 13.445 1 90.75 92 TYR B CA 1
ATOM 1481 C C . TYR B 1 92 ? -16.688 10.297 13.617 1 90.75 92 TYR B C 1
ATOM 1483 O O . TYR B 1 92 ? -15.766 9.906 14.344 1 90.75 92 TYR B O 1
ATOM 1491 N N . LEU B 1 93 ? -16.578 11.336 12.844 1 89.44 93 LEU B N 1
ATOM 1492 C CA . LEU B 1 93 ? -15.398 12.188 12.859 1 89.44 93 LEU B CA 1
ATOM 1493 C C . LEU B 1 93 ? -15.586 13.367 13.812 1 89.44 93 LEU B C 1
ATOM 1495 O O . LEU B 1 93 ? -16.719 13.805 14.047 1 89.44 93 LEU B O 1
#

Nearest PDB structures (foldseek):
  7mq9-assembly1_LM  TM=8.562E-01  e=4.727E-04  Homo sapiens
  8d00-assembly1_A  TM=9.123E-01  e=1.807E-01  Arabidopsis thaliana
  4g3a-assembly1_A  TM=9.247E-01  e=2.231E-01  Drosophila melanogaster
  8whi-assembly1_A  TM=8.866E-01  e=2.351E-01  Homo sapiens
  8whj-assembly1_A  TM=9.006E-01  e=3.225E-01  Homo sapiens